Protein AF-A0A1Q7RMY7-F1 (afdb_monomer)

pLDDT: mean 97.31, std 3.04, range [59.75, 98.94]

Secondary structure (DSSP, 8-state):
-EEEEEE-TTT-BEEEEEESSTTSEEEEE---S-SHHHHHHHHHTT-EEEEEEES---HHHHTTHHHHHHHHTPPEEEETTTGGGSTTEEEE-TT-EEEETTEEEEEEE--SSSTT-EEEEETTTEEEEETSEETTEE--S-STT---HHHHHHHHHHHTTS-TT-EEEESBS--EEHHHHHHH-HHHHHHTTSSPPP-EEEEETTEEEEEEEEEE-TTSSEEEEEEETTS-EEEEEGGGEEEPP-

Mean predicted aligned error: 2.74 Å

Structure (mmCIF, N/CA/C/O backbone):
data_AF-A0A1Q7RMY7-F1
#
_entry.id   AF-A0A1Q7RMY7-F1
#
loop_
_atom_site.group_PDB
_atom_site.id
_atom_site.type_symbol
_atom_site.label_atom_id
_atom_site.label_alt_id
_atom_site.label_comp_id
_atom_site.label_asym_id
_atom_site.label_entity_id
_atom_site.label_seq_id
_atom_site.pdbx_PDB_ins_code
_atom_site.Cartn_x
_atom_site.Cartn_y
_atom_site.Cartn_z
_atom_site.occupancy
_atom_site.B_iso_or_equiv
_atom_site.auth_seq_id
_atom_site.auth_comp_id
_atom_site.auth_asym_id
_atom_site.auth_atom_id
_atom_site.pdbx_PDB_model_num
ATOM 1 N N . MET A 1 1 ? -19.962 -7.167 9.153 1.00 92.31 1 MET A N 1
ATOM 2 C CA . MET A 1 1 ? -18.768 -6.396 8.769 1.00 92.31 1 MET A CA 1
ATOM 3 C C . MET A 1 1 ? -19.200 -5.129 8.060 1.00 92.31 1 MET A C 1
ATOM 5 O O . MET A 1 1 ? -20.147 -5.170 7.284 1.00 92.31 1 MET A O 1
ATOM 9 N N . ILE A 1 2 ? -18.552 -4.016 8.382 1.00 97.75 2 ILE A N 1
ATOM 10 C CA . ILE A 1 2 ? -18.753 -2.687 7.800 1.00 97.75 2 ILE A CA 1
ATOM 11 C C . ILE A 1 2 ? -17.408 -2.289 7.202 1.00 97.75 2 ILE A C 1
ATOM 13 O O . ILE A 1 2 ? -16.403 -2.371 7.903 1.00 97.75 2 ILE A O 1
ATOM 17 N N . LEU A 1 3 ? -17.386 -1.884 5.936 1.00 98.31 3 LEU A N 1
ATOM 18 C CA . LEU A 1 3 ? -16.190 -1.388 5.264 1.00 98.31 3 LEU A CA 1
ATOM 19 C C . LEU A 1 3 ? -16.502 -0.020 4.672 1.00 98.31 3 LEU A C 1
ATOM 21 O O . LEU A 1 3 ? -17.438 0.122 3.890 1.00 98.31 3 LEU A O 1
ATOM 25 N N . GLU A 1 4 ? -15.710 0.972 5.046 1.00 98.38 4 GLU A N 1
ATOM 26 C CA . GLU A 1 4 ? -15.827 2.344 4.567 1.00 98.38 4 GLU A CA 1
ATOM 27 C C . GLU A 1 4 ? -14.463 2.800 4.062 1.00 98.38 4 GLU A C 1
ATOM 29 O O . GLU A 1 4 ? -13.427 2.403 4.599 1.00 98.38 4 GLU A O 1
ATOM 34 N N . ARG A 1 5 ? -14.462 3.635 3.025 1.00 98.06 5 ARG A N 1
ATOM 35 C CA . ARG A 1 5 ? -13.243 4.139 2.393 1.00 98.06 5 ARG A CA 1
ATOM 36 C C . ARG A 1 5 ? -13.346 5.642 2.205 1.00 98.06 5 ARG A C 1
ATOM 38 O O . ARG A 1 5 ? -14.330 6.129 1.653 1.00 98.06 5 ARG A O 1
ATOM 45 N N . SER A 1 6 ? -12.305 6.348 2.619 1.00 98.06 6 SER A N 1
ATOM 46 C CA . SER A 1 6 ? -12.043 7.734 2.240 1.00 98.06 6 SER A CA 1
ATOM 47 C C . SER A 1 6 ? -10.846 7.750 1.298 1.00 98.06 6 SER A C 1
ATOM 49 O O . SER A 1 6 ? -9.918 6.971 1.505 1.00 98.06 6 SER A O 1
ATOM 51 N N . MET A 1 7 ? -10.866 8.604 0.278 1.00 97.75 7 MET A N 1
ATOM 52 C CA . MET A 1 7 ? -9.751 8.758 -0.656 1.00 97.75 7 MET A CA 1
ATOM 53 C C . MET A 1 7 ? -9.423 10.240 -0.814 1.00 97.75 7 MET A C 1
ATOM 55 O O . MET A 1 7 ? -10.332 11.045 -1.035 1.00 97.75 7 MET A O 1
ATOM 59 N N . ASP A 1 8 ? -8.146 10.596 -0.694 1.00 96.94 8 ASP A N 1
ATOM 60 C CA . ASP A 1 8 ? -7.686 11.948 -0.996 1.00 96.94 8 ASP A CA 1
ATOM 61 C C . ASP A 1 8 ? -7.733 12.190 -2.516 1.00 96.94 8 ASP A C 1
ATOM 63 O O . ASP A 1 8 ? -7.187 11.387 -3.271 1.00 96.94 8 ASP A O 1
ATOM 67 N N . PRO A 1 9 ? -8.371 13.262 -3.015 1.00 92.62 9 PRO A N 1
ATOM 68 C CA . PRO A 1 9 ? -8.468 13.500 -4.454 1.00 92.62 9 PRO A CA 1
ATOM 69 C C . PRO A 1 9 ? -7.148 13.959 -5.097 1.00 92.62 9 PRO A C 1
ATOM 71 O O . PRO A 1 9 ? -7.049 13.935 -6.321 1.00 92.62 9 PRO A O 1
ATOM 74 N N . GLY A 1 10 ? -6.166 14.409 -4.308 1.00 93.44 10 GLY A N 1
ATOM 75 C CA . GLY A 1 10 ? -4.854 14.838 -4.785 1.00 93.44 10 GLY A CA 1
ATOM 76 C C . GLY A 1 10 ? -3.850 13.691 -4.820 1.00 93.44 10 GLY A C 1
ATOM 77 O O . GLY A 1 10 ? -3.280 13.407 -5.869 1.00 93.44 10 GLY A O 1
ATOM 78 N N . TRP A 1 11 ? -3.648 13.017 -3.688 1.00 93.50 11 TRP A N 1
ATOM 79 C CA . TRP A 1 11 ? -2.714 11.886 -3.590 1.00 93.50 11 TRP A CA 1
ATOM 80 C C . TRP A 1 11 ? -3.293 10.568 -4.090 1.00 93.50 11 TRP A C 1
ATOM 82 O O . TRP A 1 11 ? -2.548 9.629 -4.358 1.00 93.50 11 TRP A O 1
ATOM 92 N N . LEU A 1 12 ? -4.620 10.475 -4.208 1.00 97.00 12 LEU A N 1
ATOM 93 C CA . LEU A 1 12 ? -5.339 9.221 -4.440 1.00 97.00 12 LEU A CA 1
ATOM 94 C C . LEU A 1 12 ? -5.123 8.189 -3.329 1.00 97.00 12 LEU A C 1
ATOM 96 O O . LEU A 1 12 ? -5.474 7.027 -3.530 1.00 97.00 12 LEU A O 1
ATOM 100 N N . SER A 1 13 ? -4.567 8.592 -2.181 1.00 97.31 13 SER A N 1
ATOM 101 C CA . SER A 1 13 ? -4.344 7.705 -1.047 1.00 97.31 13 SER A CA 1
ATOM 102 C C . SER A 1 13 ? -5.657 7.405 -0.340 1.00 97.31 13 SER A C 1
ATOM 104 O O . SER A 1 13 ? -6.566 8.234 -0.271 1.00 97.31 13 SER A O 1
ATOM 106 N N . ASN A 1 14 ? -5.775 6.188 0.163 1.00 98.56 14 ASN A N 1
ATOM 107 C CA . ASN A 1 14 ? -6.946 5.656 0.820 1.00 98.56 14 ASN A CA 1
ATOM 108 C C . ASN A 1 14 ? -6.717 5.593 2.328 1.00 98.56 14 ASN A C 1
ATOM 110 O O . ASN A 1 14 ? -5.645 5.242 2.810 1.00 98.56 14 ASN A O 1
ATOM 114 N N . ALA A 1 15 ? -7.787 5.842 3.068 1.00 98.50 15 ALA A N 1
ATOM 115 C CA . ALA A 1 15 ? -7.922 5.419 4.449 1.00 98.50 15 ALA A CA 1
ATOM 116 C C . ALA A 1 15 ? -9.168 4.540 4.554 1.00 98.50 15 ALA A C 1
ATOM 118 O O . ALA A 1 15 ? -10.233 4.886 4.025 1.00 98.50 15 ALA A O 1
ATOM 119 N N . TYR A 1 16 ? -9.047 3.409 5.239 1.00 98.81 16 TYR A N 1
ATOM 120 C CA . TYR A 1 16 ? -10.138 2.449 5.378 1.00 98.81 16 TYR A CA 1
ATOM 121 C C . TYR A 1 16 ? -10.598 2.363 6.817 1.00 98.81 16 TYR A C 1
ATOM 123 O O . TYR A 1 16 ? -9.789 2.371 7.735 1.00 98.81 16 TYR A O 1
ATOM 131 N N . LEU A 1 17 ? -11.900 2.210 7.017 1.00 98.75 17 LEU A N 1
ATOM 132 C CA . LEU A 1 17 ? -12.477 1.823 8.294 1.00 98.75 17 LEU A CA 1
ATOM 133 C C . LEU A 1 17 ? -13.109 0.449 8.146 1.00 98.75 17 LEU A C 1
ATOM 135 O O . LEU A 1 17 ? -13.938 0.228 7.263 1.00 98.75 17 LEU A O 1
ATOM 139 N N . VAL A 1 18 ? -12.753 -0.449 9.058 1.00 98.75 18 VAL A N 1
ATOM 140 C CA . VAL A 1 18 ? -13.323 -1.790 9.150 1.00 98.75 18 VAL A CA 1
ATOM 141 C C . VAL A 1 18 ? -14.010 -1.935 10.495 1.00 98.75 18 VAL A C 1
ATOM 143 O O . VAL A 1 18 ? -13.358 -1.900 11.533 1.00 98.75 18 VAL A O 1
ATOM 146 N N . GLY A 1 19 ? -15.332 -2.079 10.482 1.00 98.25 19 GLY A N 1
ATOM 147 C CA . GLY A 1 19 ? -16.161 -2.298 11.662 1.00 98.25 19 GLY A CA 1
ATOM 148 C C . GLY A 1 19 ? -16.678 -3.732 11.740 1.00 98.25 19 GLY A C 1
ATOM 149 O O . GLY A 1 19 ? -17.112 -4.310 10.744 1.00 98.25 19 GLY A O 1
ATOM 150 N N . GLU A 1 20 ? -16.697 -4.302 12.939 1.00 96.25 20 GLU A N 1
ATOM 151 C CA . GLU A 1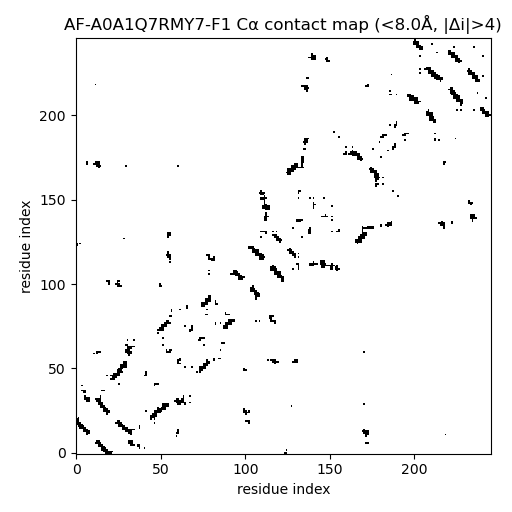 20 ? -17.200 -5.659 13.187 1.00 96.25 20 GLU A CA 1
ATOM 152 C C . GLU A 1 20 ? -18.706 -5.766 12.858 1.00 96.25 20 GLU A C 1
ATOM 154 O O . GLU A 1 20 ? -19.157 -6.556 12.020 1.00 96.25 20 GLU A O 1
ATOM 159 N N . ARG A 1 21 ? -19.495 -4.899 13.499 1.00 96.31 21 ARG A N 1
ATOM 160 C CA . ARG A 1 21 ? -20.953 -4.757 13.378 1.00 96.31 21 ARG A CA 1
ATOM 161 C C . ARG A 1 21 ? -21.376 -3.384 13.898 1.00 96.31 21 ARG A C 1
ATOM 163 O O . ARG A 1 21 ? -20.595 -2.722 14.575 1.00 96.31 21 ARG A O 1
ATOM 170 N N . VAL A 1 22 ? -22.625 -2.984 13.662 1.00 97.81 22 VAL A N 1
ATOM 171 C CA 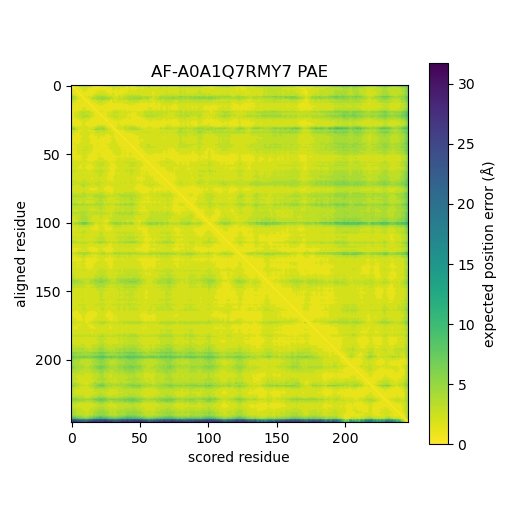. VAL A 1 22 ? -23.198 -1.774 14.282 1.00 97.81 22 VAL A CA 1
ATOM 172 C C . VAL A 1 22 ? -23.072 -1.860 15.810 1.00 97.81 22 VAL A C 1
ATOM 174 O O . VAL A 1 22 ? -23.422 -2.881 16.399 1.00 97.81 22 VAL A O 1
ATOM 177 N N . GLY A 1 23 ? -22.552 -0.809 16.450 1.00 97.69 23 GLY A N 1
ATOM 178 C CA . GLY A 1 23 ? -22.272 -0.790 17.893 1.00 97.69 23 GLY A CA 1
ATOM 179 C C . GLY A 1 23 ? -20.970 -1.488 18.320 1.00 97.69 23 GLY A C 1
ATOM 180 O O . GLY A 1 23 ? -20.669 -1.531 19.511 1.00 97.69 23 GLY A O 1
ATOM 181 N N . GLY A 1 24 ? -20.234 -2.092 17.380 1.00 97.62 24 GLY A N 1
ATOM 182 C CA . GLY A 1 24 ? -19.046 -2.908 17.641 1.00 97.62 24 GLY A CA 1
ATOM 183 C C . GLY A 1 24 ? -17.721 -2.141 17.623 1.00 97.62 24 GLY A C 1
ATOM 184 O O . GLY A 1 24 ? -17.676 -0.909 17.566 1.00 97.62 24 GLY A O 1
ATOM 185 N N . ALA A 1 25 ? -16.622 -2.896 17.669 1.00 98.00 25 ALA A N 1
ATOM 186 C CA . ALA A 1 25 ? -15.284 -2.347 17.483 1.00 98.00 25 ALA A CA 1
ATOM 187 C C . ALA A 1 25 ? -15.002 -2.050 16.002 1.00 98.00 25 ALA A C 1
ATOM 189 O O . ALA A 1 25 ? -15.584 -2.671 15.106 1.00 98.00 25 ALA A O 1
ATOM 190 N N . ALA A 1 26 ? -14.089 -1.114 15.762 1.00 98.56 26 ALA A N 1
ATOM 191 C CA . ALA A 1 26 ? -13.548 -0.821 14.446 1.00 98.56 26 ALA A CA 1
ATOM 192 C C . ALA A 1 26 ? -12.032 -0.629 14.491 1.00 98.56 26 ALA A C 1
ATOM 194 O O . ALA A 1 26 ? -11.489 -0.208 15.514 1.00 98.56 26 ALA A O 1
ATOM 195 N N . VAL A 1 27 ? -11.370 -0.875 13.369 1.00 98.75 27 VAL A N 1
ATOM 196 C CA . VAL A 1 27 ? -10.003 -0.414 13.106 1.00 98.75 27 VAL A CA 1
ATOM 197 C C . VAL A 1 27 ? -10.017 0.544 11.924 1.00 98.75 27 VAL A C 1
ATOM 199 O O . VAL A 1 27 ? -10.871 0.431 11.041 1.00 98.75 27 VAL A O 1
ATOM 202 N N . VAL A 1 28 ? -9.087 1.491 11.918 1.00 98.81 28 VAL A N 1
ATOM 203 C CA . VAL A 1 28 ? -8.782 2.311 10.744 1.00 98.81 28 VAL A CA 1
ATOM 204 C C . VAL A 1 28 ? -7.422 1.892 10.208 1.00 98.81 28 VAL A C 1
ATOM 206 O O . VAL A 1 28 ? -6.522 1.645 11.002 1.00 98.81 28 VAL A O 1
ATOM 209 N N . ILE A 1 29 ? -7.288 1.780 8.891 1.00 98.88 29 ILE A N 1
ATOM 210 C CA . ILE A 1 29 ? -6.039 1.452 8.205 1.00 98.88 29 ILE A CA 1
ATOM 211 C C . ILE A 1 29 ? -5.638 2.672 7.396 1.00 98.88 29 ILE A C 1
ATOM 213 O O . ILE A 1 29 ? -6.391 3.089 6.511 1.00 98.88 29 ILE A O 1
ATOM 217 N N . ASP A 1 30 ? -4.476 3.218 7.739 1.00 98.69 30 ASP A N 1
ATOM 218 C CA . ASP A 1 30 ? -3.964 4.506 7.288 1.00 98.69 30 ASP A CA 1
ATOM 219 C C . ASP A 1 30 ? -4.921 5.684 7.564 1.00 98.69 30 ASP A C 1
ATOM 221 O O . ASP A 1 30 ? -6.077 5.541 7.960 1.00 98.69 30 ASP A O 1
ATOM 225 N N . SER A 1 31 ? -4.426 6.906 7.423 1.00 96.88 31 SER A N 1
ATOM 226 C CA . SER A 1 31 ? -5.225 8.131 7.535 1.00 96.88 31 SER A CA 1
ATOM 227 C C . SER A 1 31 ? -4.672 9.242 6.641 1.00 96.88 31 SER A C 1
ATOM 229 O O . SER A 1 31 ? -4.624 10.409 7.035 1.00 96.88 31 SER A O 1
ATOM 231 N N . GLY A 1 32 ? -4.177 8.856 5.471 1.00 92.44 32 GLY A N 1
ATOM 232 C CA . GLY A 1 32 ? -3.730 9.770 4.430 1.00 92.44 32 GLY A CA 1
ATOM 233 C C . GLY A 1 32 ? -4.850 10.590 3.810 1.00 92.44 32 GLY A C 1
ATOM 234 O O . GLY A 1 32 ? -4.692 11.772 3.524 1.00 92.44 32 GLY A O 1
ATOM 235 N N . ALA A 1 33 ? -6.008 9.948 3.663 1.00 95.25 33 ALA A N 1
ATOM 236 C CA . ALA A 1 33 ? -7.226 10.554 3.159 1.00 95.25 33 ALA A CA 1
ATOM 237 C C . ALA A 1 33 ? -7.928 11.436 4.207 1.00 95.25 33 ALA A C 1
ATOM 239 O O . ALA A 1 33 ? -7.718 11.257 5.414 1.00 95.25 33 ALA A O 1
ATOM 240 N N . PRO A 1 34 ? -8.848 12.329 3.786 1.00 95.25 34 PRO A N 1
ATOM 241 C CA . PRO A 1 34 ? -9.685 13.087 4.707 1.00 95.25 34 PRO A CA 1
ATOM 242 C C . PRO A 1 34 ? -10.358 12.175 5.740 1.00 95.25 34 PRO A C 1
ATOM 244 O O . PRO A 1 34 ? -11.041 11.213 5.382 1.00 95.25 34 PRO A O 1
ATOM 247 N N . ILE A 1 35 ? -10.200 12.482 7.029 1.00 95.50 35 ILE A N 1
ATOM 248 C CA . ILE A 1 35 ? -10.718 11.627 8.109 1.00 95.50 35 ILE A CA 1
ATOM 249 C C . ILE A 1 35 ? -12.208 11.854 8.397 1.00 95.50 35 ILE A C 1
ATOM 251 O O . ILE A 1 35 ? -12.861 10.991 8.983 1.00 95.50 35 ILE A O 1
ATOM 255 N N . ALA A 1 36 ? -12.775 12.991 7.978 1.00 95.69 36 ALA A N 1
ATOM 256 C CA . ALA A 1 36 ? -14.159 13.358 8.284 1.00 95.69 36 ALA A CA 1
ATOM 257 C C . ALA A 1 36 ? -15.200 12.314 7.815 1.00 95.69 36 ALA A C 1
ATOM 259 O O . ALA A 1 36 ? -16.074 11.971 8.616 1.00 95.69 36 ALA A O 1
ATOM 260 N N . PRO A 1 37 ? -15.107 11.726 6.600 1.00 96.62 37 PRO A N 1
ATOM 261 C CA . PRO A 1 37 ? -15.975 10.617 6.198 1.00 96.62 37 PRO A CA 1
ATOM 262 C C . PRO A 1 37 ? -15.878 9.395 7.121 1.00 96.62 37 PRO A C 1
ATOM 264 O O . PRO A 1 37 ? -16.901 8.793 7.453 1.00 96.62 37 PRO A O 1
ATOM 267 N N . LEU A 1 38 ? -14.674 9.055 7.593 1.00 97.12 38 LEU A N 1
ATOM 268 C CA . LEU A 1 38 ? -14.463 7.928 8.507 1.00 97.12 38 LEU A CA 1
ATOM 269 C C . LEU A 1 38 ? -15.048 8.214 9.896 1.00 97.12 38 LEU A C 1
ATOM 271 O O . LEU A 1 38 ? -15.709 7.355 10.475 1.00 97.12 38 LEU A O 1
ATOM 275 N N . VAL A 1 39 ? -14.894 9.437 10.411 1.00 96.94 39 VAL A N 1
ATOM 276 C CA . VAL A 1 39 ? -15.513 9.873 11.678 1.00 96.94 39 VAL A CA 1
ATOM 277 C C . VAL A 1 39 ? -17.044 9.874 11.584 1.00 96.94 39 VAL A C 1
ATOM 279 O O . VAL A 1 39 ? -17.735 9.420 12.505 1.00 96.94 39 VAL A O 1
ATOM 282 N N . ALA A 1 40 ? -17.595 10.317 10.452 1.00 97.56 40 ALA A N 1
ATOM 283 C CA . ALA A 1 40 ? -19.028 10.246 10.190 1.00 97.56 40 ALA A CA 1
ATOM 284 C C . ALA A 1 40 ? -19.522 8.790 10.156 1.00 97.56 40 ALA A C 1
ATOM 286 O O . ALA A 1 40 ? -20.575 8.491 10.721 1.00 97.56 40 ALA A O 1
ATOM 287 N N . ALA A 1 41 ? -18.753 7.873 9.562 1.00 98.00 41 ALA A N 1
ATOM 288 C CA . ALA A 1 41 ? -19.063 6.447 9.570 1.00 98.00 41 ALA A CA 1
ATOM 289 C C . ALA A 1 41 ? -18.996 5.832 10.979 1.00 98.00 41 ALA A C 1
ATOM 291 O O . ALA A 1 41 ? -19.920 5.111 11.365 1.00 98.00 41 ALA A O 1
ATOM 292 N N . LEU A 1 42 ? -17.972 6.163 11.777 1.00 97.94 42 LEU A N 1
ATOM 293 C CA . LEU A 1 42 ? -17.878 5.747 13.184 1.00 97.94 42 LEU A CA 1
ATOM 294 C C . LEU A 1 42 ? -19.146 6.142 13.951 1.00 97.94 42 LEU A C 1
ATOM 296 O O . LEU A 1 42 ? -19.743 5.315 14.638 1.00 97.94 42 LEU A O 1
ATOM 300 N N . THR A 1 43 ? -19.608 7.380 13.764 1.00 97.75 43 THR A N 1
ATOM 301 C CA . THR A 1 43 ? -20.822 7.898 14.409 1.00 97.75 43 THR A CA 1
ATOM 302 C C . THR A 1 43 ? -22.081 7.192 13.900 1.00 97.75 43 THR A C 1
ATOM 304 O O . THR A 1 43 ? -22.863 6.668 14.696 1.00 97.75 43 THR A O 1
ATOM 307 N N . ARG A 1 44 ? -22.262 7.123 12.573 1.00 98.31 44 ARG A N 1
ATOM 308 C CA . ARG A 1 44 ? -23.425 6.506 11.909 1.00 98.31 44 ARG A CA 1
ATOM 309 C C . ARG A 1 44 ? -23.635 5.059 12.345 1.00 98.31 44 ARG A C 1
ATOM 311 O O . ARG A 1 44 ? -24.763 4.648 12.606 1.00 98.31 44 ARG A O 1
ATOM 318 N N . HIS A 1 45 ? -22.551 4.299 12.448 1.00 98.25 45 HIS A N 1
ATOM 319 C CA . HIS A 1 45 ? -22.587 2.886 12.812 1.00 98.25 45 HIS A CA 1
ATOM 320 C C . HIS A 1 45 ? -22.374 2.632 14.309 1.00 98.25 45 HIS A C 1
ATOM 322 O O 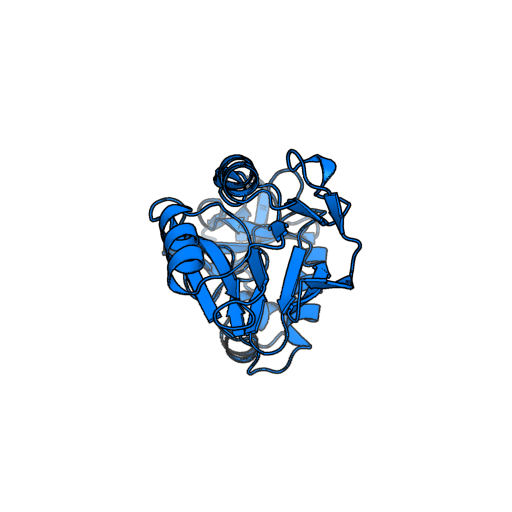. HIS A 1 45 ? -22.346 1.472 14.724 1.00 98.25 45 HIS A O 1
ATOM 328 N N . LYS A 1 46 ? -22.267 3.687 15.131 1.00 98.06 46 LYS A N 1
ATOM 329 C CA . LYS A 1 46 ? -22.024 3.612 16.583 1.00 98.06 46 LYS A CA 1
ATOM 330 C C . LYS A 1 46 ? -20.777 2.787 16.931 1.00 98.06 46 LYS A C 1
ATOM 332 O O . LYS A 1 46 ? -20.779 2.022 17.891 1.00 98.06 46 LYS A O 1
ATOM 337 N N . LEU A 1 47 ? -19.738 2.888 16.110 1.00 98.31 47 LEU A N 1
ATOM 338 C CA . LEU A 1 47 ? -18.518 2.103 16.242 1.00 98.31 47 LEU A CA 1
ATOM 339 C C . LEU A 1 47 ? -17.558 2.739 17.245 1.00 98.31 47 LEU A C 1
ATOM 341 O O . LEU A 1 47 ? -17.409 3.960 17.304 1.00 98.31 47 LEU A O 1
ATOM 345 N N . ARG A 1 48 ? -16.841 1.892 17.982 1.00 97.94 48 ARG A N 1
ATOM 346 C CA . ARG A 1 48 ? -15.712 2.302 18.819 1.00 97.94 48 ARG A CA 1
ATOM 347 C C . ARG A 1 48 ? -14.406 2.014 18.090 1.00 97.94 48 ARG A C 1
ATOM 349 O O . ARG A 1 48 ? -14.075 0.848 17.874 1.00 97.94 48 ARG A O 1
ATOM 356 N N . LEU A 1 49 ? -13.650 3.060 17.760 1.00 98.44 49 LEU A N 1
ATOM 357 C CA . LEU A 1 49 ? -12.328 2.902 17.155 1.00 98.44 49 LEU A CA 1
ATOM 358 C C . LEU A 1 49 ? -11.361 2.289 18.178 1.00 98.44 49 LEU A C 1
ATOM 360 O O . LEU A 1 49 ? -11.094 2.878 19.222 1.00 98.44 49 LEU A O 1
ATOM 364 N N . ALA A 1 50 ? -10.888 1.079 17.897 1.00 98.38 50 ALA A N 1
ATOM 365 C CA . ALA A 1 50 ? -10.031 0.295 18.777 1.00 98.38 50 ALA A CA 1
ATOM 366 C C . ALA A 1 50 ? -8.541 0.450 18.444 1.00 98.38 50 ALA A C 1
ATOM 368 O O . ALA A 1 50 ? -7.716 0.331 19.346 1.00 98.38 50 ALA A O 1
ATOM 369 N N . ALA A 1 51 ? -8.206 0.713 17.178 1.00 98.50 51 ALA A N 1
ATOM 370 C CA . ALA A 1 51 ? -6.847 1.002 16.734 1.00 98.50 51 ALA A CA 1
ATOM 371 C C . ALA A 1 51 ? -6.824 1.726 15.386 1.00 98.50 51 ALA A C 1
ATOM 373 O O . ALA A 1 51 ? -7.748 1.599 14.577 1.00 98.50 51 ALA A O 1
ATOM 374 N N . ILE A 1 52 ? -5.731 2.446 15.163 1.00 98.75 52 ILE A N 1
ATOM 375 C CA . ILE A 1 52 ? -5.282 2.934 13.864 1.00 98.75 52 ILE A CA 1
ATOM 376 C C . ILE A 1 52 ? -4.071 2.079 13.486 1.00 98.75 52 ILE A C 1
ATOM 378 O O . ILE A 1 52 ? -3.139 1.950 14.275 1.00 98.75 52 ILE A O 1
ATOM 382 N N . LEU A 1 53 ? -4.115 1.453 12.320 1.00 98.81 53 LEU A N 1
ATOM 383 C CA . LEU A 1 53 ? -3.106 0.538 11.808 1.00 98.81 53 LEU A CA 1
ATOM 384 C C . LEU A 1 53 ? -2.399 1.209 10.632 1.00 98.81 53 LEU A C 1
ATOM 386 O O . LEU A 1 53 ? -3.060 1.681 9.709 1.00 98.81 53 LEU A O 1
ATOM 390 N N . THR A 1 54 ? -1.076 1.272 10.677 1.00 98.81 54 THR A N 1
ATOM 391 C CA . THR A 1 54 ? -0.255 1.990 9.701 1.00 98.81 54 THR A CA 1
ATOM 392 C C . THR A 1 54 ? 0.415 1.009 8.753 1.00 98.81 54 THR A C 1
ATOM 394 O O . THR A 1 54 ? 1.215 0.181 9.189 1.00 98.81 54 THR A O 1
ATOM 397 N N . THR A 1 55 ? 0.134 1.113 7.455 1.00 98.75 55 THR A N 1
ATOM 398 C CA . THR A 1 55 ? 0.819 0.291 6.448 1.00 98.75 55 THR A CA 1
ATOM 399 C C . THR A 1 55 ? 2.281 0.697 6.331 1.00 98.75 55 THR A C 1
ATOM 401 O O . THR A 1 55 ? 3.163 -0.156 6.375 1.00 98.75 55 THR A O 1
ATOM 404 N N . HIS A 1 56 ? 2.558 1.998 6.230 1.00 98.50 56 HIS A N 1
ATOM 405 C CA . HIS A 1 56 ? 3.913 2.538 6.189 1.00 98.50 56 HIS A CA 1
ATOM 406 C C . HIS A 1 56 ? 3.950 4.044 6.506 1.00 98.50 56 HIS A C 1
ATOM 408 O O . HIS A 1 56 ? 2.918 4.701 6.620 1.00 98.50 56 HIS A O 1
ATOM 414 N N . ARG A 1 57 ? 5.155 4.599 6.680 1.00 97.19 57 ARG A N 1
ATOM 415 C CA . ARG A 1 57 ? 5.400 5.938 7.248 1.00 97.19 57 ARG A CA 1
ATOM 416 C C . ARG A 1 57 ? 5.174 7.130 6.318 1.00 97.19 57 ARG A C 1
ATOM 418 O O . ARG A 1 57 ? 5.400 8.259 6.753 1.00 97.19 57 ARG A O 1
ATOM 425 N N . HIS A 1 58 ? 4.844 6.923 5.045 1.00 97.81 58 HIS A N 1
ATOM 426 C CA . HIS A 1 58 ? 4.739 8.048 4.119 1.00 97.81 58 HIS A CA 1
ATOM 427 C C . HIS A 1 58 ? 3.607 8.994 4.519 1.00 97.81 58 HIS A C 1
ATOM 429 O O . HIS A 1 58 ? 2.594 8.597 5.100 1.00 97.81 58 HIS A O 1
ATOM 435 N N . ILE A 1 59 ? 3.830 10.289 4.284 1.00 96.94 59 ILE A N 1
ATOM 436 C CA . ILE A 1 59 ? 2.969 11.349 4.816 1.00 96.94 59 ILE A CA 1
ATOM 437 C C . ILE A 1 59 ? 1.535 11.218 4.306 1.00 96.94 59 ILE A C 1
ATOM 439 O O . ILE A 1 59 ? 0.588 11.376 5.071 1.00 96.94 59 ILE A O 1
ATOM 443 N N . ASP A 1 60 ? 1.385 10.814 3.055 1.00 97.19 60 ASP A N 1
ATOM 444 C CA . ASP A 1 60 ? 0.128 10.518 2.391 1.00 97.19 60 ASP A CA 1
ATOM 445 C C . ASP A 1 60 ? -0.563 9.248 2.887 1.00 97.19 60 ASP A C 1
ATOM 447 O O . ASP A 1 60 ? -1.639 8.941 2.391 1.00 97.19 60 ASP A O 1
ATOM 451 N N . HIS A 1 61 ? -0.024 8.585 3.917 1.00 98.19 61 HIS A N 1
ATOM 452 C CA . HIS A 1 61 ? -0.658 7.512 4.690 1.00 98.19 61 HIS A CA 1
ATOM 453 C C . HIS A 1 61 ? -0.851 7.866 6.168 1.00 98.19 61 HIS A C 1
ATOM 455 O O . HIS A 1 61 ? -1.774 7.354 6.800 1.00 98.19 61 HIS A O 1
ATOM 461 N N . VAL A 1 62 ? -0.036 8.761 6.735 1.00 97.94 62 VAL A N 1
ATOM 462 C CA . VAL A 1 62 ? -0.042 9.050 8.185 1.00 97.94 62 VAL A CA 1
ATOM 463 C C . VAL A 1 62 ? -0.508 10.460 8.556 1.00 97.94 62 VAL A C 1
ATOM 465 O O . VAL A 1 62 ? -0.647 10.748 9.745 1.00 97.94 62 VAL A O 1
ATOM 468 N N . GLN A 1 63 ? -0.795 11.330 7.579 1.00 96.56 63 GLN A N 1
ATOM 469 C CA . GLN A 1 63 ? -1.183 12.741 7.768 1.00 96.56 63 GLN A CA 1
ATOM 470 C C . GLN A 1 63 ? -2.204 12.936 8.906 1.00 96.56 63 GLN A C 1
ATOM 472 O O . GLN A 1 63 ? -2.006 13.760 9.798 1.00 96.56 63 GLN A O 1
ATOM 477 N N . GLY A 1 64 ? -3.296 12.167 8.894 1.00 96.81 64 GLY A N 1
ATOM 478 C CA . GLY A 1 64 ? -4.384 12.264 9.871 1.00 96.81 64 GLY A CA 1
ATOM 479 C C . GLY A 1 64 ? -4.192 11.490 11.183 1.00 96.81 64 GLY A C 1
ATOM 480 O O . GLY A 1 64 ? -5.108 11.508 12.008 1.00 96.81 64 GLY A O 1
ATOM 481 N N . HIS A 1 65 ? -3.064 10.799 11.411 1.00 97.50 65 HIS A N 1
ATOM 482 C CA . HIS A 1 65 ? -2.930 9.846 12.524 1.00 97.50 65 HIS A CA 1
ATOM 483 C C . HIS A 1 65 ? -3.094 10.542 13.873 1.00 97.50 65 HIS A C 1
ATOM 485 O O . HIS A 1 65 ? -3.902 10.120 14.698 1.00 97.50 65 HIS A O 1
ATOM 491 N N . ALA A 1 66 ? -2.367 11.642 14.082 1.00 96.19 66 ALA A N 1
ATOM 492 C CA . ALA A 1 66 ? -2.400 12.388 15.336 1.00 96.19 66 ALA A CA 1
ATOM 493 C C . ALA A 1 66 ? -3.786 12.993 15.613 1.00 96.19 66 ALA A C 1
ATOM 495 O O . ALA A 1 66 ? -4.264 12.971 16.750 1.00 96.19 66 ALA A O 1
ATOM 496 N N . GLU A 1 67 ? -4.452 13.513 14.577 1.00 96.00 67 GLU A N 1
ATOM 497 C CA . GLU A 1 67 ? -5.794 14.078 14.701 1.00 96.00 67 GLU A CA 1
ATOM 498 C C . GLU A 1 67 ? -6.815 12.999 15.074 1.00 96.00 67 GLU A C 1
ATOM 500 O O . GLU A 1 67 ? -7.539 13.156 16.062 1.00 96.00 67 GLU A O 1
ATOM 505 N N . LEU A 1 68 ? -6.829 11.888 14.333 1.00 96.44 68 LEU A N 1
ATOM 506 C CA . LEU A 1 68 ? -7.765 10.789 14.543 1.00 96.44 68 LEU A CA 1
ATOM 507 C C . LEU A 1 68 ? -7.534 10.093 15.890 1.00 96.44 68 LEU A C 1
ATOM 509 O O . LEU A 1 68 ? -8.492 9.859 16.631 1.00 96.44 68 LEU A O 1
ATOM 513 N N . ALA A 1 69 ? -6.276 9.819 16.247 1.00 97.56 69 ALA A N 1
ATOM 514 C CA . ALA A 1 69 ? -5.909 9.211 17.524 1.00 97.56 69 ALA A CA 1
ATOM 515 C C . ALA A 1 69 ? -6.376 10.071 18.702 1.00 97.56 69 ALA A C 1
ATOM 517 O O . ALA A 1 69 ? -6.980 9.559 19.646 1.00 97.56 69 ALA A O 1
ATOM 518 N N . ARG A 1 70 ? -6.170 11.393 18.629 1.00 96.00 70 ARG A N 1
ATOM 519 C CA . ARG A 1 70 ? -6.619 12.336 19.660 1.00 96.00 70 ARG A CA 1
ATOM 520 C C . ARG A 1 70 ? -8.142 12.417 19.736 1.00 96.00 70 ARG A C 1
ATOM 522 O O . ARG A 1 70 ? -8.690 12.375 20.837 1.00 96.00 70 ARG A O 1
ATOM 529 N N . ALA A 1 71 ? -8.820 12.544 18.595 1.00 93.94 71 ALA A N 1
ATOM 530 C CA . ALA A 1 71 ? -10.274 12.680 18.536 1.00 93.94 71 ALA A CA 1
ATOM 531 C C . ALA A 1 71 ? -10.991 11.434 19.077 1.00 93.94 71 ALA A C 1
ATOM 533 O O . ALA A 1 71 ? -11.979 11.553 19.801 1.00 93.94 71 ALA A O 1
ATOM 534 N N . MET A 1 72 ? -10.463 10.247 18.774 1.00 96.06 72 MET A N 1
ATOM 535 C CA . MET A 1 72 ? -11.103 8.971 19.100 1.00 96.06 72 MET A CA 1
ATOM 536 C C . MET A 1 72 ? -10.491 8.253 20.306 1.00 96.06 72 MET A C 1
ATOM 538 O O . MET A 1 72 ? -11.009 7.215 20.712 1.00 96.06 72 MET A O 1
ATOM 542 N N . ARG A 1 73 ? -9.406 8.789 20.886 1.00 96.44 73 ARG A N 1
ATOM 543 C CA . ARG A 1 73 ? -8.605 8.149 21.948 1.00 96.44 73 ARG A CA 1
ATOM 544 C C . ARG A 1 73 ? -8.158 6.733 21.562 1.00 96.44 73 ARG A C 1
ATOM 546 O O . ARG A 1 73 ? -8.185 5.822 22.387 1.00 96.44 73 ARG A O 1
ATOM 553 N N . ALA A 1 74 ? -7.782 6.559 20.297 1.00 97.25 74 ALA A N 1
ATOM 554 C CA . ALA A 1 74 ? -7.382 5.274 19.740 1.00 97.25 74 ALA A CA 1
ATOM 555 C C . ALA A 1 74 ? -5.850 5.184 19.628 1.00 97.25 74 ALA A C 1
ATOM 557 O O . ALA A 1 74 ? -5.224 6.155 19.198 1.00 97.25 74 ALA A O 1
ATOM 558 N N . PRO A 1 75 ? -5.241 4.044 19.995 1.00 98.31 75 PRO A N 1
ATOM 559 C CA . PRO A 1 75 ? -3.814 3.816 19.794 1.00 98.31 75 PRO A CA 1
ATOM 560 C C . PRO A 1 75 ? -3.479 3.645 18.307 1.00 98.31 75 PRO A C 1
ATOM 562 O O . PRO A 1 75 ? -4.287 3.120 17.537 1.00 98.31 75 PRO A O 1
ATOM 565 N N . ILE A 1 76 ? -2.266 4.050 17.932 1.00 98.75 76 ILE A N 1
ATOM 566 C CA . ILE A 1 76 ? -1.683 3.826 16.605 1.00 98.75 76 ILE A CA 1
ATOM 567 C C . ILE A 1 76 ? -0.737 2.627 16.695 1.00 98.75 76 ILE A C 1
ATOM 569 O O . ILE A 1 76 ? -0.041 2.472 17.700 1.00 98.75 76 ILE A O 1
ATOM 573 N N . PHE A 1 77 ? -0.691 1.796 15.659 1.00 98.75 77 PHE A N 1
ATOM 574 C CA . PHE A 1 77 ? 0.229 0.672 15.551 1.00 98.75 77 PHE A CA 1
ATOM 575 C C . PHE A 1 77 ? 0.854 0.594 14.163 1.00 98.75 77 PHE A C 1
ATOM 577 O O . PHE A 1 77 ? 0.152 0.718 13.165 1.00 98.75 77 PHE A O 1
ATOM 584 N N . ALA A 1 78 ? 2.147 0.291 14.113 1.00 98.50 78 ALA A N 1
ATOM 585 C CA . ALA A 1 78 ? 2.877 -0.029 12.890 1.00 98.50 78 ALA A CA 1
ATOM 586 C C . ALA A 1 78 ? 3.767 -1.257 13.132 1.00 98.50 78 ALA A C 1
ATOM 588 O O . ALA A 1 78 ? 4.021 -1.624 14.283 1.00 98.50 78 ALA A O 1
ATOM 589 N N . LEU A 1 79 ? 4.255 -1.899 12.068 1.00 97.88 79 LEU A N 1
ATOM 590 C CA . LEU A 1 79 ? 5.235 -2.976 12.225 1.00 97.88 79 LEU A CA 1
ATOM 591 C C . LEU A 1 79 ? 6.539 -2.456 12.844 1.00 97.88 79 LEU A C 1
ATOM 593 O O . LEU A 1 79 ? 6.913 -1.303 12.632 1.00 97.88 79 LEU A O 1
ATOM 597 N N . ALA A 1 80 ? 7.246 -3.315 13.581 1.00 96.19 80 ALA A N 1
ATOM 598 C CA . ALA A 1 80 ? 8.437 -2.952 14.356 1.00 96.19 80 ALA A CA 1
ATOM 599 C C . ALA A 1 80 ? 9.485 -2.091 13.617 1.00 96.19 80 ALA A C 1
ATOM 601 O O . ALA A 1 80 ? 9.946 -1.118 14.216 1.00 96.19 80 ALA A O 1
ATOM 602 N N . PRO A 1 81 ? 9.843 -2.352 12.340 1.00 95.62 81 PRO A N 1
ATOM 603 C CA . PRO A 1 81 ? 10.813 -1.510 11.632 1.00 95.62 81 PRO A CA 1
ATOM 604 C C . PRO A 1 81 ? 10.268 -0.126 11.254 1.00 95.62 81 PRO A C 1
ATOM 606 O O . PRO A 1 81 ? 11.044 0.798 11.023 1.00 95.62 81 PRO A O 1
ATOM 609 N N . GLU A 1 82 ? 8.946 0.024 11.179 1.00 95.56 82 GLU A N 1
ATOM 610 C CA . GLU A 1 82 ? 8.281 1.259 10.769 1.00 95.56 82 GLU A CA 1
ATOM 611 C C . GLU A 1 82 ? 7.855 2.116 11.970 1.00 95.56 82 GLU A C 1
ATOM 613 O O . GLU A 1 82 ? 7.888 3.342 11.891 1.00 95.56 82 GLU A O 1
ATOM 618 N N . ALA A 1 83 ? 7.503 1.491 13.100 1.00 96.81 83 ALA A N 1
ATOM 619 C CA . ALA A 1 83 ? 6.973 2.160 14.290 1.00 96.81 83 ALA A CA 1
ATOM 620 C C . ALA A 1 83 ? 7.825 3.342 14.802 1.00 96.81 83 ALA A C 1
ATOM 622 O O . ALA A 1 83 ? 7.240 4.387 15.089 1.00 96.81 83 ALA A O 1
ATOM 623 N N . PRO A 1 84 ? 9.176 3.284 14.837 1.00 96.88 84 PRO A N 1
ATOM 624 C CA . PRO A 1 84 ? 10.000 4.433 15.233 1.00 96.88 84 PRO A CA 1
ATOM 625 C C . PRO A 1 84 ? 9.846 5.668 14.333 1.00 96.88 84 PRO A C 1
ATOM 627 O O . PRO A 1 84 ? 10.217 6.772 14.727 1.00 96.88 84 PRO A O 1
ATOM 630 N N . HIS A 1 85 ? 9.318 5.490 13.122 1.00 95.94 85 HIS A N 1
ATOM 631 C CA . HIS A 1 85 ? 9.105 6.548 12.140 1.00 95.94 85 HIS A CA 1
ATOM 632 C C . HIS A 1 85 ? 7.663 7.066 12.115 1.00 95.94 85 HIS A C 1
ATOM 634 O O . HIS A 1 85 ? 7.375 8.019 11.392 1.00 95.94 85 HIS A O 1
ATOM 640 N N . VAL A 1 86 ? 6.764 6.470 12.903 1.00 96.94 86 VAL A N 1
ATOM 641 C CA . VAL A 1 86 ? 5.353 6.853 12.991 1.00 96.94 86 VAL A CA 1
ATOM 642 C C . VAL A 1 86 ? 5.087 7.414 14.384 1.00 96.94 86 VAL A C 1
ATOM 644 O O . VAL A 1 86 ? 5.155 6.716 15.395 1.00 96.94 86 VAL A O 1
ATOM 647 N N . VAL A 1 87 ? 4.790 8.711 14.455 1.00 95.38 87 VAL A N 1
ATOM 648 C CA . VAL A 1 87 ? 4.658 9.428 15.731 1.00 95.38 87 VAL A CA 1
ATOM 649 C C . VAL A 1 87 ? 3.554 8.814 16.597 1.00 95.38 87 VAL A C 1
ATOM 651 O O . VAL A 1 87 ? 2.384 8.802 16.220 1.00 95.38 87 VAL A O 1
ATOM 654 N N . GLY A 1 88 ? 3.932 8.349 17.791 1.00 95.19 88 GLY A N 1
ATOM 655 C CA . GLY A 1 88 ? 3.005 7.777 18.769 1.00 95.19 88 GLY A CA 1
ATOM 656 C C . GLY A 1 88 ? 2.550 6.347 18.464 1.00 95.19 88 GLY A C 1
ATOM 657 O O . GLY A 1 88 ? 1.649 5.858 19.147 1.00 95.19 88 GLY A O 1
ATOM 658 N N . ALA A 1 89 ? 3.146 5.680 17.471 1.00 97.81 89 ALA A N 1
ATOM 659 C CA . ALA A 1 89 ? 2.840 4.290 17.170 1.00 97.81 89 ALA A CA 1
ATOM 660 C C . ALA A 1 89 ? 3.436 3.337 18.213 1.00 97.81 89 ALA A C 1
ATOM 662 O O . ALA A 1 89 ? 4.612 3.419 18.569 1.00 97.81 89 ALA A O 1
ATOM 663 N N . GLY A 1 90 ? 2.614 2.397 18.674 1.00 98.00 90 GLY A N 1
ATOM 664 C CA . GLY A 1 90 ? 3.089 1.156 19.267 1.00 98.00 90 GLY A CA 1
ATOM 665 C C . GLY A 1 90 ? 3.547 0.169 18.192 1.00 98.00 90 GLY A C 1
ATOM 666 O O . GLY A 1 90 ? 3.266 0.332 17.003 1.00 98.00 90 GLY A O 1
ATOM 667 N N . THR A 1 91 ? 4.217 -0.888 18.633 1.00 98.12 91 THR A N 1
ATOM 668 C CA . THR A 1 91 ? 4.767 -1.919 17.749 1.00 98.12 91 THR A CA 1
ATOM 669 C C . THR A 1 91 ? 3.805 -3.094 17.574 1.00 98.12 91 THR A C 1
ATOM 671 O O . THR A 1 91 ? 3.170 -3.543 18.534 1.00 98.12 91 THR A O 1
ATOM 674 N N . LEU A 1 92 ? 3.724 -3.589 16.340 1.00 97.94 92 LEU A N 1
ATOM 675 C CA . LEU A 1 92 ? 3.270 -4.931 15.983 1.00 97.94 92 LEU A CA 1
ATOM 676 C C . LEU A 1 92 ? 4.451 -5.734 15.435 1.00 97.94 92 LEU A C 1
ATOM 678 O O . LEU A 1 92 ? 5.291 -5.197 14.706 1.00 97.94 92 LEU A O 1
ATOM 682 N N . GLU A 1 93 ? 4.493 -7.019 15.757 1.00 97.75 93 GLU A N 1
ATOM 683 C CA . GLU A 1 93 ? 5.483 -7.933 15.193 1.00 97.75 93 G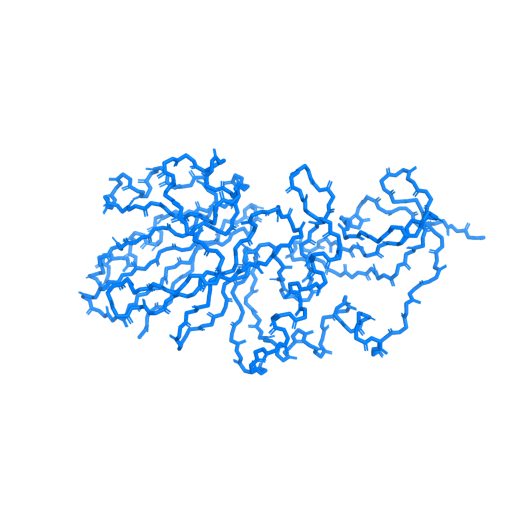LU A CA 1
ATOM 684 C C . GLU A 1 93 ? 5.040 -8.474 13.826 1.00 97.75 93 GLU A C 1
ATOM 686 O O . GLU A 1 93 ? 3.867 -8.429 13.443 1.00 97.75 93 GLU A O 1
ATOM 691 N N . PHE A 1 94 ? 5.998 -8.993 13.061 1.00 95.94 94 PHE A N 1
ATOM 692 C CA . PHE A 1 94 ? 5.703 -9.645 11.788 1.00 95.94 94 PHE A CA 1
ATOM 693 C C . PHE A 1 94 ? 4.825 -10.880 11.991 1.00 95.94 94 PHE A C 1
ATOM 695 O O . PHE A 1 94 ? 5.105 -11.714 12.848 1.00 95.94 94 PHE A O 1
ATOM 702 N N . GLU A 1 95 ? 3.798 -11.008 11.150 1.00 97.31 95 GLU A N 1
ATOM 703 C CA . GLU A 1 95 ? 2.782 -12.065 11.212 1.00 97.31 95 GLU A CA 1
ATOM 704 C C . GLU A 1 95 ? 1.973 -12.064 12.519 1.00 97.31 95 GLU A C 1
ATOM 706 O O . GLU A 1 95 ? 1.252 -13.023 12.792 1.00 97.31 95 GLU A O 1
ATOM 711 N N . GLU A 1 96 ? 2.048 -10.996 13.323 1.00 97.88 96 GLU A N 1
ATOM 712 C CA . GLU A 1 96 ? 1.263 -10.905 14.547 1.00 97.88 96 GLU A CA 1
ATOM 713 C C . GLU A 1 96 ? -0.233 -10.910 14.218 1.00 97.88 96 GLU A C 1
ATOM 715 O O . GLU A 1 96 ? -0.732 -10.096 13.436 1.00 97.88 96 GLU A O 1
ATOM 720 N N . GLU A 1 97 ? -0.953 -11.826 14.857 1.00 97.62 97 GLU A N 1
ATOM 721 C CA . GLU A 1 97 ? -2.407 -11.885 14.843 1.00 97.62 97 GLU A CA 1
ATOM 722 C C . GLU A 1 97 ? -2.943 -11.278 16.137 1.00 97.62 97 GLU A C 1
ATOM 724 O O . GLU A 1 97 ? -2.571 -11.684 17.242 1.00 97.62 97 GLU A O 1
ATOM 729 N N . ARG A 1 98 ? -3.833 -10.292 16.013 1.00 97.12 98 ARG A N 1
ATOM 730 C CA . ARG A 1 98 ? -4.436 -9.629 17.168 1.00 97.12 98 ARG A CA 1
ATOM 731 C C . ARG A 1 98 ? -5.924 -9.391 16.947 1.00 97.12 98 ARG A C 1
ATOM 733 O O . ARG A 1 98 ? -6.394 -9.120 15.841 1.00 97.12 98 ARG A O 1
ATOM 740 N N . LEU A 1 99 ? -6.674 -9.502 18.042 1.00 96.88 99 LEU A N 1
ATOM 741 C CA . LEU A 1 99 ? -8.098 -9.199 18.089 1.00 96.88 99 LEU A CA 1
ATOM 742 C C . LEU A 1 99 ? -8.325 -7.760 18.552 1.00 96.88 99 LEU A C 1
ATOM 744 O O . LEU A 1 99 ? -7.922 -7.373 19.649 1.00 96.88 99 LEU A O 1
ATOM 748 N N . TRP A 1 100 ? -9.055 -6.993 17.748 1.00 95.88 100 TRP A N 1
ATOM 749 C CA . TRP A 1 100 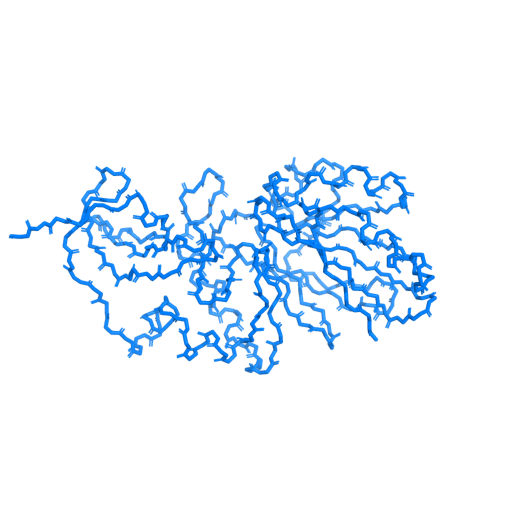? -9.574 -5.680 18.125 1.00 95.88 100 TRP A CA 1
ATOM 750 C C . TRP A 1 100 ? -11.100 -5.748 18.219 1.00 95.88 100 TRP A C 1
ATOM 752 O O . TRP A 1 100 ? -11.823 -5.505 17.254 1.00 95.88 100 TRP A O 1
ATOM 762 N N . GLY A 1 101 ? -11.603 -6.132 19.397 1.00 91.50 101 GLY A N 1
ATOM 763 C CA . GLY A 1 101 ? -12.988 -6.597 19.528 1.00 91.50 101 GLY A CA 1
ATOM 764 C C . GLY A 1 101 ? -13.139 -7.959 18.851 1.00 91.50 101 GLY A C 1
ATOM 765 O O . GLY A 1 101 ? -12.332 -8.844 19.115 1.00 91.50 101 GLY A O 1
ATOM 766 N N . GLY A 1 102 ? -14.129 -8.132 17.972 1.00 91.44 102 GLY A N 1
ATOM 767 C CA . GLY A 1 102 ? -14.245 -9.344 17.144 1.00 91.44 102 GLY A CA 1
ATOM 768 C C . GLY A 1 102 ? -13.528 -9.275 15.792 1.00 91.44 102 GLY A C 1
ATOM 769 O O . GLY A 1 102 ? -13.696 -10.174 14.973 1.00 91.44 102 GLY A O 1
ATOM 770 N N . LEU A 1 103 ? -12.752 -8.219 15.525 1.00 96.56 103 LEU A N 1
ATOM 771 C CA . LEU A 1 103 ? -11.952 -8.113 14.305 1.00 96.56 103 LEU A CA 1
ATOM 772 C C . LEU A 1 103 ? -10.643 -8.880 14.476 1.00 96.56 103 LEU A C 1
ATOM 774 O O . LEU A 1 103 ? -9.777 -8.453 15.239 1.00 96.56 103 LEU A O 1
ATOM 778 N N . HIS A 1 104 ? -10.507 -9.990 13.754 1.00 97.44 104 HIS A N 1
ATOM 779 C CA . HIS A 1 104 ? -9.256 -10.729 13.641 1.00 97.44 104 HIS A CA 1
ATOM 780 C C . HIS A 1 104 ? -8.390 -10.124 12.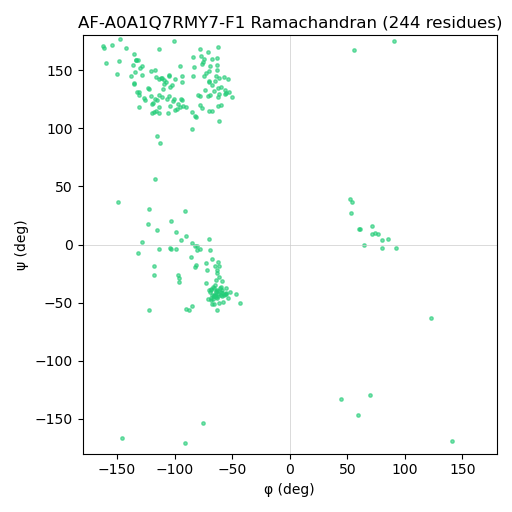541 1.00 97.44 104 HIS A C 1
ATOM 782 O O . HIS A 1 104 ? -8.773 -10.152 11.367 1.00 97.44 104 HIS A O 1
ATOM 788 N N . VAL A 1 105 ? -7.251 -9.560 12.932 1.00 98.50 105 VAL A N 1
ATOM 789 C CA . VAL A 1 105 ? -6.356 -8.831 12.039 1.00 98.50 105 VAL A CA 1
ATOM 790 C C . VAL A 1 105 ? -4.956 -9.419 12.156 1.00 98.50 105 VAL A C 1
ATOM 792 O O . VAL A 1 105 ? -4.403 -9.491 13.254 1.00 98.50 105 VAL A O 1
ATOM 795 N N . ARG A 1 106 ? -4.380 -9.804 11.016 1.00 98.69 106 ARG A N 1
ATOM 796 C CA . ARG A 1 106 ? -2.986 -10.243 10.905 1.00 98.69 106 ARG A CA 1
ATOM 797 C C . ARG A 1 106 ? -2.130 -9.162 10.260 1.00 98.69 106 ARG A C 1
ATOM 799 O O . ARG A 1 106 ? -2.463 -8.708 9.164 1.00 98.69 106 ARG A O 1
ATOM 806 N N . ALA A 1 107 ? -1.028 -8.792 10.906 1.00 98.38 107 ALA A N 1
ATOM 807 C CA . ALA A 1 107 ? -0.028 -7.869 10.379 1.00 98.38 107 ALA A CA 1
ATOM 808 C C . ALA A 1 107 ? 0.976 -8.626 9.495 1.00 98.38 107 ALA A C 1
ATOM 810 O O . ALA A 1 107 ? 1.886 -9.299 9.969 1.00 98.38 107 ALA A O 1
ATOM 811 N N . VAL A 1 108 ? 0.784 -8.551 8.185 1.00 98.12 108 VAL A N 1
ATOM 812 C CA . VAL A 1 108 ? 1.552 -9.289 7.185 1.00 98.12 108 VAL A CA 1
ATOM 813 C C . VAL A 1 108 ? 2.714 -8.421 6.691 1.00 98.12 108 VAL A C 1
ATOM 815 O O . VAL A 1 108 ? 2.456 -7.335 6.184 1.00 98.12 108 VAL A O 1
ATOM 818 N N . PRO A 1 109 ? 3.982 -8.858 6.758 1.00 98.12 109 PRO A N 1
ATOM 819 C CA . PRO A 1 109 ? 5.078 -8.083 6.188 1.00 98.12 109 PRO A CA 1
ATOM 820 C C . PRO A 1 109 ? 4.997 -8.110 4.653 1.00 98.12 109 PRO A C 1
ATOM 822 O O . PRO A 1 109 ? 5.148 -9.167 4.026 1.00 98.12 109 PRO A O 1
ATOM 825 N N . LEU A 1 110 ? 4.753 -6.943 4.056 1.00 98.56 110 LEU A N 1
ATOM 826 C CA . LEU A 1 110 ? 4.648 -6.719 2.610 1.00 98.56 110 LEU A CA 1
ATOM 827 C C . LEU A 1 110 ? 5.754 -5.761 2.147 1.00 98.56 110 LEU A C 1
ATOM 829 O O . LEU A 1 110 ? 5.505 -4.703 1.577 1.00 98.56 110 LEU A O 1
ATOM 833 N N . LEU A 1 111 ? 6.992 -6.155 2.443 1.00 98.50 111 LEU A N 1
ATOM 834 C CA . LEU A 1 111 ? 8.198 -5.351 2.259 1.00 98.50 111 LEU A CA 1
ATOM 835 C C . LEU A 1 111 ? 8.461 -4.981 0.788 1.00 98.50 111 LEU A C 1
ATOM 837 O O . LEU A 1 111 ? 7.839 -5.499 -0.138 1.00 98.50 111 LEU A O 1
ATOM 841 N N . GLY A 1 112 ? 9.420 -4.084 0.582 1.00 98.25 112 GLY A N 1
ATOM 842 C CA . GLY A 1 112 ? 9.848 -3.609 -0.728 1.00 98.25 112 GLY A CA 1
ATOM 843 C C . GLY A 1 112 ? 9.705 -2.102 -0.824 1.00 98.25 112 GLY A C 1
ATOM 844 O O . GLY A 1 112 ? 10.713 -1.406 -0.917 1.00 98.25 112 GLY A O 1
ATOM 845 N N . HIS A 1 113 ? 8.475 -1.586 -0.728 1.00 98.44 113 HIS A N 1
ATOM 846 C CA . HIS A 1 113 ? 8.222 -0.142 -0.771 1.00 98.44 113 HIS A CA 1
ATOM 847 C C . HIS A 1 113 ? 8.858 0.600 0.411 1.00 98.44 113 HIS A C 1
ATOM 849 O O . HIS A 1 113 ? 9.553 1.598 0.223 1.00 98.44 113 HIS A O 1
ATOM 855 N N . THR A 1 114 ? 8.699 0.050 1.617 1.00 98.31 114 THR A N 1
ATOM 856 C CA . THR A 1 114 ? 9.498 0.400 2.795 1.00 98.31 114 THR A CA 1
ATOM 857 C C . THR A 1 114 ? 9.997 -0.868 3.494 1.00 98.31 114 THR A C 1
ATOM 859 O O . THR A 1 114 ? 9.427 -1.949 3.336 1.00 98.31 114 THR A O 1
ATOM 862 N N . SER A 1 115 ? 11.062 -0.744 4.287 1.00 95.88 115 SER A N 1
ATOM 863 C CA . SER A 1 115 ? 11.645 -1.837 5.080 1.00 95.88 115 SER A CA 1
ATOM 864 C C . SER A 1 115 ? 10.761 -2.346 6.223 1.00 95.88 115 SER A C 1
ATOM 866 O O . SER A 1 115 ? 11.068 -3.377 6.816 1.00 95.88 115 SER A O 1
ATOM 868 N N . GLY A 1 116 ? 9.697 -1.619 6.565 1.00 96.06 116 GLY A N 1
ATOM 869 C CA . GLY A 1 116 ? 8.724 -1.991 7.588 1.00 96.06 116 GLY A CA 1
ATOM 870 C C . GLY A 1 116 ? 7.292 -2.060 7.067 1.00 96.06 116 GLY A C 1
ATOM 871 O O . GLY A 1 116 ? 6.367 -2.019 7.873 1.00 96.06 116 GLY A O 1
ATOM 872 N N . HIS A 1 117 ? 7.102 -2.139 5.746 1.00 98.56 117 HIS A N 1
ATOM 873 C CA . HIS A 1 117 ? 5.778 -2.086 5.131 1.00 98.56 117 HIS A CA 1
ATOM 874 C C . HIS A 1 117 ? 4.879 -3.241 5.597 1.00 98.56 117 HIS A C 1
ATOM 876 O O . HIS A 1 117 ? 5.263 -4.418 5.569 1.00 98.56 117 HIS A O 1
ATOM 882 N N . ALA A 1 118 ? 3.673 -2.886 6.028 1.00 98.62 118 ALA A N 1
ATOM 883 C CA . ALA A 1 118 ? 2.655 -3.790 6.519 1.00 98.62 118 ALA A CA 1
ATOM 884 C C . ALA A 1 118 ? 1.478 -3.891 5.545 1.00 98.62 118 ALA A C 1
ATOM 886 O O . ALA A 1 1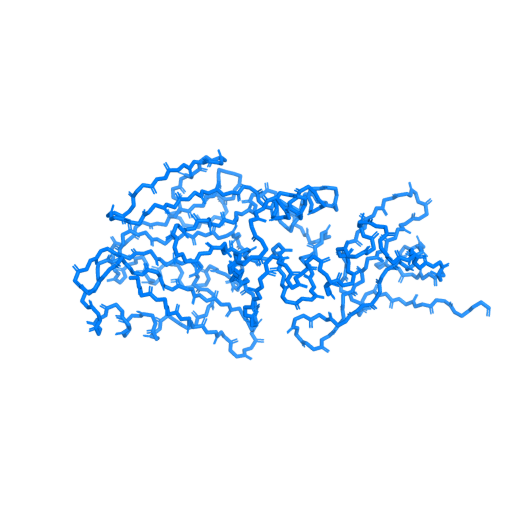18 ? 0.890 -2.895 5.124 1.00 98.62 118 ALA A O 1
ATOM 887 N N . GLY A 1 119 ? 1.061 -5.124 5.285 1.00 98.75 119 GLY A N 1
ATOM 888 C CA . GLY A 1 119 ? -0.308 -5.435 4.918 1.00 98.75 119 GLY A CA 1
ATOM 889 C C . GLY A 1 119 ? -1.120 -5.854 6.137 1.00 98.75 119 GLY A C 1
ATOM 890 O O . GLY A 1 119 ? -0.586 -6.417 7.091 1.00 98.75 119 GLY A O 1
ATOM 891 N N . TYR A 1 120 ? -2.431 -5.648 6.090 1.00 98.88 120 TYR A N 1
ATOM 892 C CA . TYR A 1 120 ? -3.341 -6.120 7.133 1.00 98.88 120 TYR A CA 1
ATOM 893 C C . TYR A 1 120 ? -4.363 -7.073 6.535 1.00 98.88 120 TYR A C 1
ATOM 895 O O . TYR A 1 120 ? -5.183 -6.669 5.716 1.00 98.88 120 TYR A O 1
ATOM 903 N N . LEU A 1 121 ? -4.315 -8.351 6.914 1.00 98.81 121 LEU A N 1
ATOM 904 C CA . LEU A 1 121 ? -5.314 -9.332 6.493 1.00 98.81 121 LEU A CA 1
ATOM 905 C C . LEU A 1 121 ? -6.420 -9.395 7.543 1.00 98.81 121 LEU A C 1
ATOM 907 O O . LEU A 1 121 ? -6.156 -9.738 8.696 1.00 98.81 121 LEU A O 1
ATOM 911 N N . ILE A 1 122 ? -7.652 -9.084 7.140 1.00 98.50 122 ILE A N 1
ATOM 912 C CA . ILE A 1 122 ? -8.812 -9.071 8.033 1.00 98.50 122 ILE A CA 1
ATOM 913 C C . ILE A 1 122 ? -9.840 -10.094 7.557 1.00 98.50 122 ILE A C 1
ATOM 915 O O . ILE A 1 122 ? -10.331 -10.032 6.425 1.00 98.50 122 ILE A O 1
ATOM 919 N N . GLY A 1 123 ? -10.170 -11.041 8.439 1.00 93.00 123 GLY A N 1
ATOM 920 C CA . GLY A 1 123 ? -11.085 -12.144 8.140 1.00 93.00 123 GLY A CA 1
ATOM 921 C C . GLY A 1 123 ? -12.454 -11.660 7.652 1.00 93.00 123 GLY A C 1
ATOM 922 O O . GLY A 1 123 ? -13.081 -10.806 8.277 1.00 93.00 123 GLY A O 1
ATOM 923 N N . GLY A 1 124 ? -12.917 -12.205 6.523 1.00 92.44 124 GLY A N 1
ATOM 924 C CA . GLY A 1 124 ? -14.196 -11.832 5.907 1.00 92.44 124 GLY A CA 1
ATOM 925 C C . GLY A 1 124 ? -14.228 -10.437 5.267 1.00 92.44 124 GLY A C 1
ATOM 926 O O . GLY A 1 124 ? -15.309 -9.981 4.902 1.00 92.44 124 GLY A O 1
ATOM 927 N N . VAL A 1 125 ? -13.079 -9.758 5.149 1.00 97.94 125 VAL A N 1
ATOM 928 C CA . VAL A 1 125 ? -12.961 -8.440 4.501 1.00 97.94 125 VAL A CA 1
ATOM 929 C C . VAL A 1 125 ? -11.957 -8.488 3.359 1.00 97.94 125 VAL A C 1
ATOM 931 O O . VAL A 1 125 ? -12.331 -8.195 2.233 1.00 97.94 125 VAL A O 1
ATOM 934 N N . GLY A 1 126 ? -10.714 -8.892 3.626 1.00 98.50 126 GLY A N 1
ATOM 935 C CA . GLY A 1 126 ? -9.661 -8.933 2.612 1.00 98.50 126 GLY A CA 1
ATOM 936 C C . GLY A 1 126 ? -8.302 -8.484 3.135 1.00 98.50 126 GLY A C 1
ATOM 937 O O . GLY A 1 126 ? -8.099 -8.332 4.343 1.00 98.50 126 GLY A O 1
ATOM 938 N N . LEU A 1 127 ? -7.367 -8.295 2.205 1.00 98.88 127 LEU A N 1
ATOM 939 C CA . LEU A 1 127 ? -6.014 -7.822 2.467 1.00 98.88 127 LEU A CA 1
ATOM 940 C C . LEU A 1 127 ? -5.896 -6.339 2.117 1.00 98.88 127 LEU A C 1
ATOM 942 O O . LEU A 1 127 ? -6.102 -5.942 0.974 1.00 98.88 127 LEU A O 1
ATOM 946 N N . PHE A 1 128 ? -5.491 -5.535 3.089 1.00 98.94 128 PHE A N 1
ATOM 947 C CA . PHE A 1 128 ? -5.114 -4.146 2.872 1.00 98.94 128 PHE A CA 1
ATOM 948 C C . PHE A 1 128 ? -3.626 -4.101 2.563 1.00 98.94 128 PHE A C 1
ATOM 950 O O . PHE A 1 128 ? -2.829 -4.548 3.384 1.00 98.94 128 PHE A O 1
ATOM 957 N N . THR A 1 129 ? -3.259 -3.636 1.372 1.00 98.88 129 THR A N 1
ATOM 958 C CA . THR A 1 129 ? -1.904 -3.810 0.826 1.00 98.88 129 THR A CA 1
ATOM 959 C C . THR A 1 129 ? -1.048 -2.560 0.889 1.00 98.88 129 THR A C 1
ATOM 961 O O . THR A 1 129 ? 0.110 -2.643 0.489 1.00 98.88 129 THR A O 1
ATOM 964 N N . GLY A 1 130 ? -1.585 -1.424 1.354 1.00 98.69 130 GLY A N 1
ATOM 965 C CA . GLY A 1 130 ? -0.891 -0.135 1.289 1.00 98.69 130 GLY A CA 1
ATOM 966 C C . GLY A 1 130 ? -0.249 0.052 -0.089 1.00 98.69 130 GLY A C 1
ATOM 967 O O . GLY A 1 130 ? -0.847 -0.290 -1.112 1.00 98.69 130 GLY A O 1
ATOM 968 N N . ASP A 1 131 ? 1.011 0.464 -0.077 1.00 98.69 131 ASP A N 1
ATOM 969 C CA . ASP A 1 131 ? 1.819 0.656 -1.283 1.00 98.69 131 ASP A CA 1
ATOM 970 C C . ASP A 1 131 ? 2.623 -0.571 -1.734 1.00 98.69 131 ASP A C 1
ATOM 972 O O . ASP A 1 131 ? 3.678 -0.443 -2.345 1.00 98.69 131 ASP A O 1
ATOM 976 N N . CYS A 1 132 ? 2.149 -1.784 -1.448 1.00 98.69 132 CYS A N 1
ATOM 977 C CA . CYS A 1 132 ? 2.747 -3.007 -1.989 1.00 98.69 132 CYS A CA 1
ATOM 978 C C . CYS A 1 132 ? 2.144 -3.376 -3.358 1.00 98.69 132 CYS A C 1
ATOM 980 O O . CYS A 1 132 ? 2.859 -3.485 -4.357 1.00 98.69 132 CYS A O 1
ATOM 982 N N . LEU A 1 133 ? 0.817 -3.537 -3.407 1.00 98.88 133 LEU A N 1
ATOM 983 C CA . LEU A 1 133 ? 0.057 -3.986 -4.579 1.00 98.88 133 LEU A CA 1
ATOM 984 C C . LEU A 1 133 ? -1.121 -3.047 -4.830 1.00 98.88 133 LEU A C 1
ATOM 986 O O . LEU A 1 133 ? -1.932 -2.833 -3.927 1.00 98.88 133 LEU A O 1
ATOM 990 N N . PHE A 1 134 ? -1.235 -2.567 -6.068 1.00 98.69 134 PHE A N 1
ATOM 991 C CA . PHE A 1 134 ? -2.347 -1.766 -6.582 1.00 98.69 134 PHE A CA 1
ATOM 992 C C . PHE A 1 134 ? -3.107 -2.546 -7.658 1.00 98.69 134 PHE A C 1
ATOM 994 O O . PHE A 1 134 ? -2.604 -3.543 -8.169 1.00 98.69 134 PHE A O 1
ATOM 1001 N N . ALA A 1 135 ? -4.285 -2.065 -8.062 1.00 98.38 135 ALA A N 1
ATOM 1002 C CA . ALA A 1 135 ? -4.977 -2.613 -9.226 1.00 98.38 135 ALA A CA 1
ATOM 1003 C C . ALA A 1 135 ? -4.127 -2.425 -10.501 1.00 98.38 135 ALA A C 1
ATOM 1005 O O . ALA A 1 135 ? -4.000 -1.311 -11.010 1.00 98.38 135 ALA A O 1
ATOM 1006 N N . GLY A 1 136 ? -3.528 -3.507 -11.004 1.00 98.38 136 GLY A N 1
ATOM 1007 C CA . GLY A 1 136 ? -2.698 -3.518 -12.211 1.00 98.38 136 GLY A CA 1
ATOM 1008 C C . GLY A 1 136 ? -1.295 -2.908 -12.080 1.00 98.38 136 GLY A C 1
ATOM 1009 O O . GLY A 1 136 ? -0.630 -2.734 -13.101 1.00 98.38 136 GLY A O 1
ATOM 1010 N N . SER A 1 137 ? -0.823 -2.586 -10.870 1.00 98.62 137 SER A N 1
ATOM 1011 C CA . SER A 1 137 ? 0.511 -2.000 -10.632 1.00 98.62 137 SER A CA 1
ATOM 1012 C C . SER A 1 137 ? 1.103 -2.445 -9.284 1.00 98.62 137 SER A C 1
ATOM 1014 O O . SER A 1 137 ? 0.465 -3.179 -8.531 1.00 98.62 137 SER A O 1
ATOM 1016 N N . LEU A 1 138 ? 2.336 -2.032 -8.980 1.00 98.62 138 LEU A N 1
ATOM 1017 C CA . LEU A 1 138 ? 3.078 -2.356 -7.753 1.00 98.62 138 LEU A CA 1
ATOM 1018 C C . LEU A 1 138 ? 3.735 -1.107 -7.151 1.00 98.62 138 LEU A C 1
ATOM 1020 O O . LEU A 1 138 ? 4.003 -0.131 -7.856 1.00 98.62 138 LEU A O 1
ATOM 1024 N N . GLY A 1 139 ? 4.056 -1.167 -5.859 1.00 98.31 139 GLY A N 1
ATOM 1025 C CA . GLY A 1 139 ? 4.857 -0.159 -5.162 1.00 98.31 139 GLY A CA 1
ATOM 1026 C C . GLY A 1 139 ? 6.232 0.076 -5.783 1.00 98.31 139 GLY A C 1
ATOM 1027 O O . GLY A 1 139 ? 6.884 -0.849 -6.262 1.00 98.31 139 GLY A O 1
ATOM 1028 N N . GLY A 1 140 ? 6.711 1.322 -5.759 1.00 98.19 140 GLY A N 1
ATOM 1029 C CA . GLY A 1 140 ? 8.089 1.631 -6.158 1.00 98.19 140 GLY A CA 1
ATOM 1030 C C . GLY A 1 140 ? 9.106 1.159 -5.113 1.00 98.19 140 GLY A C 1
ATOM 1031 O O . GLY A 1 140 ? 8.822 1.216 -3.920 1.00 98.19 140 GLY A O 1
ATOM 1032 N N . THR A 1 141 ? 10.305 0.759 -5.544 1.00 98.56 141 THR A N 1
ATOM 1033 C CA . THR A 1 141 ? 11.332 0.126 -4.686 1.00 98.56 141 THR A CA 1
ATOM 1034 C C . THR A 1 141 ? 12.658 0.889 -4.685 1.00 98.56 141 THR A C 1
ATOM 1036 O O . THR A 1 141 ? 13.724 0.290 -4.611 1.00 98.56 141 THR A O 1
ATOM 1039 N N . VAL A 1 142 ? 12.612 2.213 -4.856 1.00 97.31 142 VAL A N 1
ATOM 1040 C CA . VAL A 1 142 ? 13.818 3.063 -4.973 1.00 97.31 142 VAL A CA 1
ATOM 1041 C C . VAL A 1 142 ? 13.785 4.308 -4.089 1.00 97.31 142 VAL A C 1
ATOM 1043 O O . VAL A 1 142 ? 14.772 5.035 -4.007 1.00 97.31 142 VAL A O 1
ATOM 1046 N N . ALA A 1 143 ? 12.656 4.580 -3.430 1.00 95.44 143 ALA A N 1
ATOM 1047 C CA . ALA A 1 143 ? 12.535 5.707 -2.513 1.00 95.44 143 ALA A CA 1
ATOM 1048 C C . ALA A 1 143 ? 13.375 5.470 -1.240 1.00 95.44 143 ALA A C 1
ATOM 1050 O O . ALA A 1 143 ? 13.621 4.318 -0.878 1.00 95.44 143 ALA A O 1
ATOM 1051 N N . PRO A 1 144 ? 13.834 6.518 -0.536 1.00 95.44 144 PRO A N 1
ATOM 1052 C CA . PRO A 1 144 ? 14.546 6.344 0.728 1.00 95.44 144 PRO A CA 1
ATOM 1053 C C . PRO A 1 144 ? 13.759 5.476 1.722 1.00 95.44 144 PRO A C 1
ATOM 1055 O O . PRO A 1 144 ? 12.577 5.708 1.951 1.00 95.44 144 PRO A O 1
ATOM 1058 N N . GLY A 1 145 ? 14.420 4.483 2.322 1.00 94.88 145 GLY A N 1
ATOM 1059 C CA . GLY A 1 145 ? 13.789 3.563 3.277 1.00 94.88 145 GLY A CA 1
ATOM 1060 C C . GLY A 1 145 ? 13.081 2.352 2.657 1.00 94.88 145 GLY A C 1
ATOM 1061 O O . GLY A 1 145 ? 12.469 1.591 3.408 1.00 94.88 145 GLY A O 1
ATOM 1062 N N . ASN A 1 146 ? 13.171 2.160 1.334 1.00 97.44 146 ASN A N 1
ATOM 1063 C CA . ASN A 1 146 ? 12.786 0.921 0.649 1.00 97.44 146 ASN A CA 1
ATOM 1064 C C . ASN A 1 146 ? 13.662 -0.271 1.086 1.00 97.44 146 ASN A C 1
ATOM 1066 O O . ASN A 1 146 ? 14.769 -0.074 1.590 1.00 97.44 146 ASN A O 1
ATOM 1070 N N . SER A 1 147 ? 13.187 -1.497 0.855 1.00 97.81 147 SER A N 1
ATOM 1071 C CA . SER A 1 147 ? 13.990 -2.721 1.034 1.00 97.81 147 SER A CA 1
ATOM 1072 C C . SER A 1 147 ? 14.253 -3.489 -0.267 1.00 97.81 147 SER A C 1
ATOM 1074 O O . SER A 1 147 ? 14.777 -4.600 -0.254 1.00 97.81 147 SER A O 1
ATOM 1076 N N . GLY A 1 148 ? 13.961 -2.862 -1.408 1.00 98.31 148 GLY A N 1
ATOM 1077 C CA . GLY A 1 148 ? 14.352 -3.335 -2.729 1.00 98.31 148 GLY A CA 1
ATOM 1078 C C . GLY A 1 148 ? 13.336 -4.245 -3.418 1.00 98.31 148 GLY A C 1
ATOM 1079 O O . GLY A 1 148 ? 12.283 -4.606 -2.892 1.00 98.31 148 GLY A O 1
ATOM 1080 N N . PHE A 1 149 ? 13.661 -4.595 -4.661 1.00 98.62 149 PHE A N 1
ATOM 1081 C CA . PHE A 1 149 ? 12.780 -5.353 -5.547 1.00 98.62 149 PHE A CA 1
ATOM 1082 C C . PHE A 1 149 ? 12.558 -6.801 -5.108 1.00 98.62 149 PHE A C 1
ATOM 1084 O O . PHE A 1 149 ? 11.447 -7.309 -5.219 1.00 98.62 149 PHE A O 1
ATOM 1091 N N . GLU A 1 150 ? 13.589 -7.475 -4.598 1.00 98.50 150 GLU A N 1
ATOM 1092 C CA . GLU A 1 150 ? 13.469 -8.881 -4.194 1.00 98.50 150 GLU A CA 1
ATOM 1093 C C . GLU A 1 150 ? 12.493 -9.058 -3.020 1.00 98.50 150 GLU A C 1
ATOM 1095 O O . GLU A 1 150 ? 11.724 -10.020 -2.991 1.00 98.50 150 GLU A O 1
ATOM 1100 N N . ASP A 1 151 ? 12.452 -8.095 -2.098 1.00 98.56 151 ASP A N 1
ATOM 1101 C CA . ASP A 1 151 ? 11.455 -8.051 -1.029 1.00 98.56 151 ASP A CA 1
ATOM 1102 C C . ASP A 1 151 ? 10.045 -7.797 -1.575 1.00 98.56 151 ASP A C 1
ATOM 1104 O O . ASP A 1 151 ? 9.113 -8.510 -1.198 1.00 98.56 151 ASP A O 1
ATOM 1108 N N . ALA A 1 152 ? 9.892 -6.869 -2.529 1.00 98.75 152 ALA A N 1
ATOM 1109 C CA . ALA A 1 152 ? 8.615 -6.644 -3.212 1.00 98.75 152 ALA A CA 1
ATOM 1110 C C . ALA A 1 152 ? 8.127 -7.909 -3.938 1.00 98.75 152 ALA A C 1
ATOM 1112 O O . ALA A 1 152 ? 6.951 -8.268 -3.858 1.00 98.75 152 ALA A O 1
ATOM 1113 N N . ARG A 1 153 ? 9.034 -8.643 -4.594 1.00 98.62 153 ARG A N 1
ATOM 1114 C CA . ARG A 1 153 ? 8.733 -9.916 -5.260 1.00 98.62 153 ARG A CA 1
ATOM 1115 C C . ARG A 1 153 ? 8.263 -10.974 -4.258 1.00 98.62 153 ARG A C 1
ATOM 1117 O O . ARG A 1 153 ? 7.274 -11.657 -4.509 1.00 98.62 153 ARG A O 1
ATOM 1124 N N . ARG A 1 154 ? 8.910 -11.080 -3.091 1.00 98.62 154 ARG A N 1
ATOM 1125 C CA . ARG A 1 154 ? 8.479 -11.980 -2.000 1.00 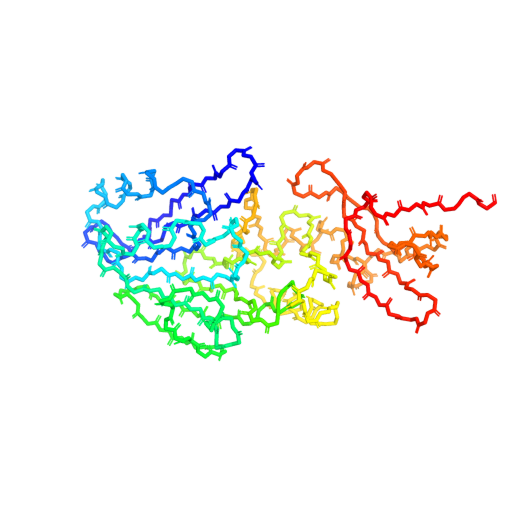98.62 154 ARG A CA 1
ATOM 1126 C C . ARG A 1 154 ? 7.131 -11.576 -1.409 1.00 98.62 154 ARG A C 1
ATOM 1128 O O . ARG A 1 154 ? 6.337 -12.452 -1.064 1.00 98.62 154 ARG A O 1
ATOM 1135 N N . ALA A 1 155 ? 6.862 -10.277 -1.296 1.00 98.69 155 ALA A N 1
ATOM 1136 C CA . ALA A 1 155 ? 5.568 -9.768 -0.861 1.00 98.69 155 ALA A CA 1
ATOM 1137 C C . ALA A 1 155 ? 4.463 -10.155 -1.858 1.00 98.69 155 ALA A C 1
ATOM 1139 O O . ALA A 1 155 ? 3.444 -10.708 -1.444 1.00 98.69 155 ALA A O 1
ATOM 1140 N N . VAL A 1 156 ? 4.699 -9.987 -3.164 1.00 98.75 156 VAL A N 1
ATOM 1141 C CA . VAL A 1 156 ? 3.798 -10.466 -4.227 1.00 98.75 156 VAL A CA 1
ATOM 1142 C C . VAL A 1 156 ? 3.589 -11.981 -4.130 1.00 98.75 156 VAL A C 1
ATOM 1144 O O . VAL A 1 156 ? 2.444 -12.425 -4.070 1.00 98.75 156 VAL A O 1
ATOM 1147 N N . ASP A 1 157 ? 4.657 -12.779 -4.018 1.00 98.56 157 ASP A N 1
ATOM 1148 C CA . ASP A 1 157 ? 4.565 -14.240 -3.857 1.00 98.56 157 ASP A CA 1
ATOM 1149 C C . ASP A 1 157 ? 3.701 -14.630 -2.647 1.00 98.56 157 ASP A C 1
ATOM 1151 O O . ASP A 1 157 ? 2.954 -15.610 -2.694 1.00 98.56 157 ASP A O 1
ATOM 1155 N N . ARG A 1 158 ? 3.787 -13.872 -1.547 1.00 98.44 158 ARG A N 1
ATOM 1156 C CA . ARG A 1 158 ? 2.964 -14.082 -0.352 1.00 98.44 158 ARG A CA 1
ATOM 1157 C C . ARG A 1 158 ? 1.493 -13.750 -0.617 1.00 98.44 158 ARG A C 1
ATOM 1159 O O . ARG A 1 158 ? 0.634 -14.549 -0.249 1.00 98.44 158 ARG A O 1
ATOM 1166 N N . ILE A 1 159 ? 1.197 -12.621 -1.265 1.00 98.75 159 ILE A N 1
ATOM 1167 C CA . ILE A 1 159 ? -0.177 -12.229 -1.628 1.00 98.75 159 ILE A CA 1
ATOM 1168 C C . ILE A 1 159 ? -0.810 -13.293 -2.532 1.00 98.75 159 ILE A C 1
ATOM 1170 O O . ILE A 1 159 ? -1.936 -13.724 -2.297 1.00 98.75 159 ILE A O 1
ATOM 1174 N N . LEU A 1 160 ? -0.057 -13.790 -3.513 1.00 98.62 160 LEU A N 1
ATOM 1175 C CA . LEU A 1 160 ? -0.505 -14.797 -4.473 1.00 98.62 160 LEU A CA 1
ATOM 1176 C C . LEU A 1 160 ? -0.723 -16.198 -3.876 1.00 98.62 160 LEU A C 1
ATOM 1178 O O . LEU A 1 160 ? -1.193 -17.085 -4.590 1.00 98.62 160 LEU A O 1
ATOM 1182 N N . ARG A 1 161 ? -0.407 -16.434 -2.596 1.00 98.19 161 ARG A N 1
ATOM 1183 C CA . ARG A 1 161 ? -0.777 -17.672 -1.879 1.00 98.19 161 ARG A CA 1
ATOM 1184 C C . ARG A 1 161 ? -2.173 -17.611 -1.263 1.00 98.19 161 ARG A C 1
ATOM 1186 O O . ARG A 1 161 ? -2.662 -18.636 -0.793 1.00 98.19 161 ARG A O 1
ATOM 1193 N N . LEU A 1 162 ? -2.796 -16.435 -1.231 1.00 98.56 162 LEU A N 1
ATOM 1194 C CA . LEU A 1 162 ? -4.176 -16.280 -0.785 1.00 98.56 162 LEU A CA 1
ATOM 1195 C C . LEU A 1 162 ? -5.153 -16.781 -1.869 1.00 98.56 162 LEU A C 1
ATOM 1197 O O . LEU A 1 162 ? -4.781 -16.833 -3.046 1.00 98.56 162 LEU A O 1
ATOM 1201 N N . PRO A 1 163 ? -6.394 -17.149 -1.494 1.00 98.62 163 PRO A N 1
ATOM 1202 C CA . PRO A 1 163 ? -7.448 -17.484 -2.449 1.00 98.62 163 PRO A CA 1
ATOM 1203 C C . PRO A 1 163 ? -7.672 -16.377 -3.482 1.00 98.62 163 PRO A C 1
ATOM 1205 O O . PRO A 1 163 ? -7.621 -15.195 -3.141 1.00 98.62 163 PRO A O 1
ATOM 1208 N N . ASP A 1 164 ? -7.955 -16.749 -4.730 1.00 98.69 164 ASP A N 1
ATOM 1209 C CA . ASP A 1 164 ? -8.115 -15.800 -5.840 1.00 98.69 164 ASP A CA 1
ATOM 1210 C C . ASP A 1 164 ? -9.273 -14.808 -5.634 1.00 98.69 164 ASP A C 1
ATOM 1212 O O . ASP A 1 164 ? -9.210 -13.680 -6.120 1.00 98.69 164 ASP A O 1
ATOM 1216 N N . ASP A 1 165 ? -10.302 -15.191 -4.880 1.00 98.38 165 ASP A N 1
ATOM 1217 C CA . ASP A 1 165 ? -11.437 -14.340 -4.518 1.00 98.38 165 ASP A CA 1
ATOM 1218 C C . ASP A 1 165 ? -11.145 -13.384 -3.347 1.00 98.38 165 ASP A C 1
ATOM 1220 O O . ASP A 1 165 ? -12.001 -12.570 -3.002 1.00 98.38 165 ASP A O 1
ATOM 1224 N N . THR A 1 166 ? -9.942 -13.428 -2.760 1.00 98.75 166 THR A N 1
ATOM 1225 C CA . THR A 1 166 ? -9.544 -12.526 -1.670 1.00 98.75 166 THR A CA 1
ATOM 1226 C C . THR A 1 166 ? -9.559 -11.072 -2.154 1.00 98.75 166 THR A C 1
ATOM 1228 O O . THR A 1 166 ? -8.780 -10.728 -3.054 1.00 98.75 166 THR A O 1
ATOM 1231 N N . PRO A 1 167 ? -10.378 -10.191 -1.546 1.00 98.81 167 PRO A N 1
ATOM 1232 C CA . PRO A 1 167 ? -10.367 -8.771 -1.869 1.00 98.81 167 PRO A CA 1
ATOM 1233 C C . PRO A 1 167 ? -9.040 -8.122 -1.478 1.00 98.81 167 PRO A C 1
ATOM 1235 O O . PRO A 1 167 ? -8.475 -8.416 -0.421 1.00 98.81 167 PRO A O 1
ATOM 1238 N N . VAL A 1 168 ? -8.564 -7.218 -2.326 1.00 98.88 168 VAL A N 1
ATOM 1239 C CA . VAL A 1 168 ? -7.354 -6.421 -2.117 1.00 98.88 168 VAL A CA 1
ATOM 1240 C C . VAL A 1 168 ? -7.739 -4.946 -2.051 1.00 98.88 168 VAL A C 1
ATOM 1242 O O . VAL A 1 168 ? -8.375 -4.407 -2.961 1.00 98.88 168 VAL A O 1
ATOM 1245 N N . HIS A 1 169 ? -7.336 -4.297 -0.963 1.00 98.88 169 HIS A N 1
ATOM 1246 C CA . HIS A 1 169 ? -7.623 -2.904 -0.644 1.00 98.88 169 HIS A CA 1
ATOM 1247 C C . HIS A 1 169 ? -6.316 -2.097 -0.619 1.00 98.88 169 HIS A C 1
ATOM 1249 O O . HIS A 1 169 ? -5.626 -2.064 0.403 1.00 98.88 169 HIS A O 1
ATOM 1255 N N . PRO A 1 170 ? -5.943 -1.470 -1.742 1.00 98.81 170 PRO A N 1
ATOM 1256 C CA . PRO A 1 170 ? -4.670 -0.782 -1.860 1.00 98.81 170 PRO A CA 1
ATOM 1257 C C . PRO A 1 170 ? -4.617 0.542 -1.113 1.00 98.81 170 PRO A C 1
ATOM 1259 O O . PRO A 1 170 ? -5.643 1.188 -0.869 1.00 98.81 170 PRO A O 1
ATOM 1262 N N . GLY A 1 171 ? -3.385 0.971 -0.852 1.00 98.44 171 GLY A N 1
ATOM 1263 C CA . GLY A 1 171 ? -3.043 2.286 -0.329 1.00 98.44 171 GLY A CA 1
ATOM 1264 C C . GLY A 1 171 ? -3.506 3.426 -1.225 1.00 98.44 171 GLY A C 1
ATOM 1265 O O . GLY A 1 171 ? -3.927 4.441 -0.701 1.00 98.44 171 GLY A O 1
ATOM 1266 N N . HIS A 1 172 ? -3.563 3.223 -2.546 1.00 98.44 172 HIS A N 1
ATOM 1267 C CA . HIS A 1 172 ? -4.060 4.216 -3.499 1.00 98.44 172 HIS A CA 1
ATOM 1268 C C . HIS A 1 172 ? -5.097 3.650 -4.472 1.00 98.44 172 HIS A C 1
ATOM 1270 O O . HIS A 1 172 ? -5.074 2.470 -4.822 1.00 98.44 172 HIS A O 1
ATOM 1276 N N . ALA A 1 173 ? -5.989 4.522 -4.949 1.00 97.06 173 ALA A N 1
ATOM 1277 C CA . ALA A 1 173 ? -6.973 4.248 -5.997 1.00 97.06 173 ALA A CA 1
ATOM 1278 C C . ALA A 1 173 ? -7.962 3.096 -5.679 1.00 97.06 173 ALA A C 1
ATOM 1280 O O . ALA A 1 173 ? -8.458 2.970 -4.558 1.00 97.06 173 ALA A O 1
ATOM 1281 N N . GLY A 1 174 ? -8.395 2.341 -6.697 1.00 96.88 174 GLY A N 1
ATOM 1282 C CA . GLY A 1 174 ? -9.484 1.355 -6.625 1.00 96.88 174 GLY A CA 1
ATOM 1283 C C . GLY A 1 174 ? -9.073 -0.026 -6.088 1.00 96.88 174 GLY A C 1
ATOM 1284 O O . GLY A 1 174 ? -7.925 -0.418 -6.268 1.00 96.88 174 GLY A O 1
ATOM 1285 N N . PRO A 1 175 ? -9.998 -0.786 -5.464 1.00 98.25 175 PRO A N 1
ATOM 1286 C CA . PRO A 1 175 ? -9.736 -2.152 -5.012 1.00 98.25 175 PRO A CA 1
ATOM 1287 C C . PRO A 1 175 ? -9.605 -3.143 -6.177 1.00 98.25 175 PRO A C 1
ATOM 1289 O O . PRO A 1 175 ? -10.026 -2.866 -7.300 1.00 98.25 175 PRO A O 1
ATOM 1292 N N . THR A 1 176 ? -9.072 -4.326 -5.876 1.00 98.81 176 THR A N 1
ATOM 1293 C CA . THR A 1 176 ? -8.925 -5.457 -6.808 1.00 98.81 176 THR A CA 1
ATOM 1294 C C . THR A 1 176 ? -9.099 -6.792 -6.060 1.00 98.81 176 THR A C 1
ATOM 1296 O O . THR A 1 176 ? -9.598 -6.813 -4.934 1.00 98.81 176 THR A O 1
ATOM 1299 N N . THR A 1 177 ? -8.726 -7.917 -6.668 1.00 98.88 177 THR A N 1
ATOM 1300 C CA . THR A 1 177 ? -8.676 -9.246 -6.034 1.00 98.88 177 THR A CA 1
ATOM 1301 C C . THR A 1 177 ? -7.365 -9.945 -6.365 1.00 98.88 177 THR A C 1
ATOM 1303 O O . THR A 1 177 ? -6.732 -9.640 -7.376 1.00 98.88 177 THR A O 1
ATOM 1306 N N . VAL A 1 178 ? -6.971 -10.921 -5.548 1.00 98.88 178 VAL A N 1
ATOM 1307 C CA . VAL A 1 178 ? -5.753 -11.712 -5.791 1.00 98.88 178 VAL A CA 1
ATOM 1308 C C . VAL A 1 178 ? -5.775 -12.381 -7.169 1.00 98.88 178 VAL A C 1
ATOM 1310 O O . VAL A 1 178 ? -4.778 -12.327 -7.885 1.00 98.88 178 VAL A O 1
ATOM 1313 N N . GLY A 1 179 ? -6.908 -12.950 -7.588 1.00 98.81 179 GLY A N 1
ATOM 1314 C CA . GLY A 1 179 ? -7.053 -13.601 -8.891 1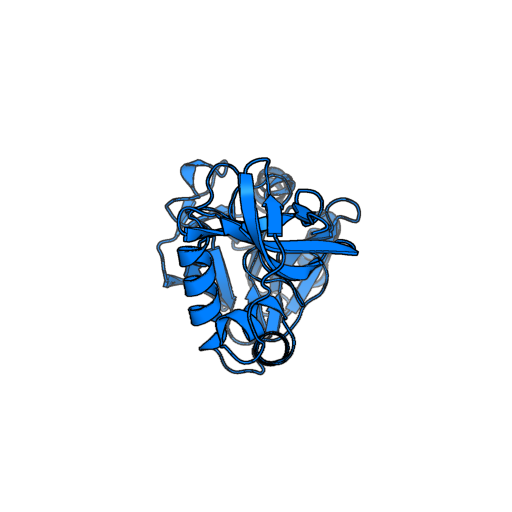.00 98.81 179 GLY A CA 1
ATOM 1315 C C . GLY A 1 179 ? -6.988 -12.626 -10.069 1.00 98.81 179 GLY A C 1
ATOM 1316 O O . GLY A 1 179 ? -6.358 -12.926 -11.089 1.00 98.81 179 GLY A O 1
ATOM 1317 N N . ALA A 1 180 ? -7.586 -11.437 -9.925 1.00 98.81 180 ALA A N 1
ATOM 1318 C CA . ALA A 1 180 ? -7.486 -10.385 -10.935 1.00 98.81 180 ALA A CA 1
ATOM 1319 C C . ALA A 1 180 ? -6.030 -9.935 -11.122 1.00 98.81 180 ALA A C 1
ATOM 1321 O O . ALA A 1 180 ? -5.554 -9.857 -12.253 1.00 98.81 180 ALA A O 1
ATOM 1322 N N . GLU A 1 181 ? -5.289 -9.732 -10.031 1.00 98.81 181 GLU A N 1
ATOM 1323 C CA . GLU A 1 181 ? -3.879 -9.344 -10.115 1.00 98.81 181 GLU A CA 1
ATOM 1324 C C . GLU A 1 181 ? -2.994 -10.490 -10.625 1.00 98.81 181 GLU A C 1
ATOM 1326 O O . GLU A 1 181 ? -2.149 -10.269 -11.489 1.00 98.81 181 GLU A O 1
ATOM 1331 N N . ARG A 1 182 ? -3.238 -11.740 -10.209 1.00 98.56 182 ARG A N 1
ATOM 1332 C CA . ARG A 1 182 ? -2.516 -12.922 -10.720 1.00 98.56 182 ARG A CA 1
ATOM 1333 C C . ARG A 1 182 ? -2.592 -13.037 -12.243 1.00 98.56 182 ARG A C 1
ATOM 1335 O O . ARG A 1 182 ? -1.617 -13.415 -12.892 1.00 98.56 182 ARG A O 1
ATOM 1342 N N . THR A 1 183 ? -3.768 -12.771 -12.806 1.00 98.25 183 THR A N 1
ATOM 1343 C CA . THR A 1 183 ? -4.049 -13.011 -14.227 1.00 98.25 183 THR A CA 1
ATOM 1344 C C . THR A 1 183 ? -3.897 -11.771 -15.097 1.00 98.25 183 THR A C 1
ATOM 1346 O O . THR A 1 183 ? -3.606 -11.926 -16.284 1.00 98.25 183 THR A O 1
ATOM 1349 N N . GLY A 1 184 ? -4.063 -10.571 -14.535 1.00 98.25 184 GLY A N 1
ATOM 1350 C CA . GLY A 1 184 ? -4.134 -9.310 -15.273 1.00 98.25 184 GLY A CA 1
ATOM 1351 C C . GLY A 1 184 ? -3.032 -8.295 -14.966 1.00 98.25 184 GLY A C 1
ATOM 1352 O O . GLY A 1 184 ? -2.808 -7.411 -15.791 1.00 98.25 184 GLY A O 1
ATOM 1353 N N . ASN A 1 185 ? -2.317 -8.398 -13.840 1.00 98.75 185 ASN A N 1
ATOM 1354 C CA . ASN A 1 185 ? -1.265 -7.435 -13.509 1.00 98.75 185 ASN A CA 1
ATOM 1355 C C . ASN A 1 185 ? -0.007 -7.704 -14.356 1.00 98.75 185 ASN A C 1
ATOM 1357 O O . ASN A 1 185 ? 0.594 -8.772 -14.223 1.00 98.75 185 ASN A O 1
ATOM 1361 N N . PRO A 1 186 ? 0.434 -6.764 -15.211 1.00 98.56 186 PRO A N 1
ATOM 1362 C CA . PRO A 1 186 ? 1.528 -7.002 -16.153 1.00 98.56 186 PRO A CA 1
ATOM 1363 C C . PRO A 1 186 ? 2.871 -7.276 -15.463 1.00 98.56 186 PRO A C 1
ATOM 1365 O O . PRO A 1 186 ? 3.682 -8.039 -15.984 1.00 98.56 186 PRO A O 1
ATOM 1368 N N . PHE A 1 187 ? 3.105 -6.711 -14.275 1.00 98.75 187 PHE A N 1
ATOM 1369 C CA . PHE A 1 187 ? 4.318 -6.978 -13.500 1.00 98.75 187 PHE A CA 1
ATOM 1370 C C . PHE A 1 187 ? 4.302 -8.395 -12.938 1.00 98.75 187 PHE A C 1
ATOM 1372 O O . PHE A 1 187 ? 5.274 -9.130 -13.091 1.00 98.75 187 PHE A O 1
ATOM 1379 N N . ILE A 1 188 ? 3.176 -8.804 -12.349 1.00 98.75 188 ILE A N 1
ATOM 1380 C CA . ILE A 1 188 ? 3.014 -10.150 -11.791 1.00 98.75 188 ILE A CA 1
ATOM 1381 C C . ILE A 1 188 ? 3.075 -11.203 -12.897 1.00 98.75 188 ILE A C 1
ATOM 1383 O O . ILE A 1 188 ? 3.759 -12.210 -12.744 1.00 98.75 188 ILE A O 1
ATOM 1387 N N . ARG A 1 189 ? 2.418 -10.974 -14.038 1.00 98.62 189 ARG A N 1
ATOM 1388 C CA . ARG A 1 189 ? 2.482 -11.891 -15.184 1.00 98.62 189 ARG A CA 1
ATOM 1389 C C . ARG A 1 189 ? 3.914 -12.088 -15.680 1.00 98.62 189 ARG A C 1
ATOM 1391 O O . ARG A 1 189 ? 4.292 -13.226 -15.950 1.00 98.62 189 ARG A O 1
ATOM 1398 N N . ALA A 1 190 ? 4.711 -11.021 -15.750 1.00 98.25 190 ALA A N 1
ATOM 1399 C CA . ALA A 1 190 ? 6.131 -11.119 -16.079 1.00 98.25 190 ALA A CA 1
ATOM 1400 C C . ALA A 1 190 ? 6.927 -11.868 -14.991 1.00 98.25 190 ALA A C 1
ATOM 1402 O O . ALA A 1 190 ? 7.696 -12.767 -15.318 1.00 98.25 190 ALA A O 1
ATOM 1403 N N . MET A 1 191 ? 6.695 -11.582 -13.701 1.00 97.62 191 MET A N 1
ATOM 1404 C CA . MET A 1 191 ? 7.341 -12.288 -12.577 1.00 97.62 191 MET A CA 1
ATOM 1405 C C . MET A 1 191 ? 7.038 -13.795 -12.570 1.00 97.62 191 MET A C 1
ATOM 1407 O O . MET A 1 191 ? 7.907 -14.597 -12.238 1.00 97.62 191 MET A O 1
ATOM 1411 N N . LEU A 1 192 ? 5.818 -14.184 -12.953 1.00 97.50 192 LEU A N 1
ATOM 1412 C CA . LEU A 1 192 ? 5.385 -15.581 -13.068 1.00 97.50 192 LEU A CA 1
ATOM 1413 C C . LEU A 1 192 ? 5.846 -16.254 -14.374 1.00 97.50 192 LEU A C 1
ATOM 1415 O O . LEU A 1 192 ? 5.601 -17.443 -14.567 1.00 97.50 192 LEU A O 1
ATOM 1419 N N . GLY A 1 193 ? 6.480 -15.512 -15.286 1.00 97.62 193 GLY A N 1
ATOM 1420 C CA . GLY A 1 193 ? 6.895 -16.015 -16.596 1.00 97.62 193 GLY A CA 1
ATOM 1421 C C . GLY A 1 193 ? 5.739 -16.273 -17.569 1.00 97.62 193 GLY A C 1
ATOM 1422 O O . GLY A 1 193 ? 5.927 -16.965 -18.567 1.00 97.62 193 GLY A O 1
ATOM 1423 N N . HIS A 1 194 ? 4.544 -15.738 -17.297 1.00 97.69 194 HIS A N 1
ATOM 1424 C CA . HIS A 1 194 ? 3.407 -15.808 -18.218 1.00 97.69 194 HIS A CA 1
ATOM 1425 C C . HIS A 1 194 ? 3.586 -14.878 -19.422 1.00 97.69 194 HIS A C 1
ATOM 1427 O O . HIS A 1 194 ? 3.147 -15.216 -20.520 1.00 97.69 194 HIS A O 1
ATOM 1433 N N . ASP A 1 195 ? 4.239 -13.732 -19.211 1.00 97.75 195 ASP A N 1
ATOM 1434 C CA . ASP A 1 195 ? 4.605 -12.783 -20.261 1.00 97.75 195 ASP A CA 1
ATOM 1435 C C . ASP A 1 195 ? 6.136 -12.681 -20.363 1.00 97.75 195 ASP A C 1
ATOM 1437 O O . ASP A 1 195 ? 6.826 -12.746 -19.342 1.00 97.75 195 ASP A O 1
ATOM 1441 N N . PRO A 1 196 ? 6.700 -12.521 -21.575 1.00 97.00 196 PRO A N 1
ATOM 1442 C CA . PRO A 1 196 ? 8.141 -12.394 -21.745 1.00 97.00 196 PRO A CA 1
ATOM 1443 C C . PRO A 1 196 ? 8.656 -11.059 -21.194 1.00 97.00 196 PRO A C 1
ATOM 1445 O O . PRO A 1 196 ? 8.060 -10.007 -21.420 1.00 97.00 196 PRO A O 1
ATOM 1448 N N . GLU A 1 197 ? 9.827 -11.093 -20.556 1.00 97.44 197 GLU A N 1
ATOM 1449 C CA . GLU A 1 197 ? 10.544 -9.880 -20.159 1.00 97.44 197 GLU A CA 1
ATOM 1450 C C . GLU A 1 197 ? 10.894 -9.007 -21.380 1.00 97.44 197 GLU A C 1
ATOM 1452 O O . GLU A 1 197 ? 11.408 -9.487 -22.402 1.00 97.44 197 GLU A O 1
ATOM 1457 N N . GLY A 1 198 ? 10.668 -7.698 -21.253 1.00 96.31 198 GLY A N 1
ATOM 1458 C CA . GLY A 1 198 ? 11.121 -6.703 -22.214 1.00 96.31 198 GLY A CA 1
ATOM 1459 C C . GLY A 1 198 ? 12.650 -6.633 -22.321 1.00 96.31 198 GLY A C 1
ATOM 1460 O O . GLY A 1 198 ? 13.395 -6.996 -21.413 1.00 96.31 198 GLY A O 1
ATOM 1461 N N . ARG A 1 199 ? 13.141 -6.182 -23.484 1.00 95.31 199 ARG A N 1
ATOM 1462 C CA . ARG A 1 199 ? 14.585 -6.163 -23.812 1.00 95.31 199 ARG A CA 1
ATOM 1463 C C . ARG A 1 199 ? 15.100 -4.814 -24.307 1.00 95.31 199 ARG A C 1
ATOM 1465 O O . ARG A 1 199 ? 16.265 -4.704 -24.680 1.00 95.31 199 ARG A O 1
ATOM 1472 N N . ARG A 1 200 ? 14.241 -3.792 -24.355 1.00 97.06 200 ARG A N 1
ATOM 1473 C CA . ARG A 1 200 ? 14.622 -2.463 -24.854 1.00 97.06 200 ARG A CA 1
ATOM 1474 C C . ARG A 1 200 ? 15.619 -1.821 -23.893 1.00 97.06 200 ARG A C 1
ATOM 1476 O O . ARG A 1 200 ? 15.420 -1.878 -22.682 1.00 97.06 200 ARG A O 1
ATOM 1483 N N . ARG A 1 201 ? 16.663 -1.192 -24.434 1.00 97.94 201 ARG A N 1
ATOM 1484 C CA . ARG A 1 201 ? 17.611 -0.388 -23.653 1.00 97.94 201 ARG A CA 1
ATOM 1485 C C . ARG A 1 201 ? 16.942 0.893 -23.167 1.00 97.94 201 ARG A C 1
ATOM 1487 O O . ARG A 1 201 ? 16.183 1.513 -23.912 1.00 97.94 201 ARG A O 1
ATOM 1494 N N . CYS A 1 202 ? 17.220 1.292 -21.936 1.00 98.19 202 CYS A N 1
ATOM 1495 C CA . CYS A 1 202 ? 16.721 2.532 -21.357 1.00 98.19 202 CYS A CA 1
ATOM 1496 C C . CYS A 1 202 ? 17.719 3.126 -20.362 1.00 98.19 202 CYS A C 1
ATOM 1498 O O . CYS A 1 202 ? 18.511 2.403 -19.764 1.00 98.19 202 CYS A O 1
ATOM 1500 N N . LEU A 1 203 ? 17.598 4.428 -20.118 1.00 98.12 203 LEU A N 1
ATOM 1501 C CA . LEU A 1 203 ? 18.148 5.071 -18.932 1.00 98.12 203 LEU A CA 1
ATOM 1502 C C . LEU A 1 203 ? 17.052 5.154 -17.871 1.00 98.12 203 LEU A C 1
ATOM 1504 O O . LEU A 1 203 ? 16.032 5.810 -18.083 1.00 98.12 203 LEU A O 1
ATOM 1508 N N . ALA A 1 204 ? 17.257 4.504 -16.731 1.00 97.94 204 ALA A N 1
ATOM 1509 C CA . ALA A 1 204 ? 16.362 4.557 -15.582 1.00 97.94 204 ALA A CA 1
ATOM 1510 C C . ALA A 1 204 ? 17.093 5.215 -14.413 1.00 97.94 204 ALA A C 1
ATOM 1512 O O . ALA A 1 204 ? 18.191 4.801 -14.056 1.00 97.94 204 ALA A O 1
ATOM 1513 N N . LEU A 1 205 ? 16.528 6.282 -13.840 1.00 96.81 205 LEU A N 1
ATOM 1514 C CA . LEU A 1 205 ? 17.208 7.069 -12.794 1.00 96.81 205 LEU A CA 1
ATOM 1515 C C . LEU A 1 205 ? 18.626 7.549 -13.196 1.00 96.81 205 LEU A C 1
ATOM 1517 O O . LEU A 1 205 ? 19.474 7.761 -12.335 1.00 96.81 205 LEU A O 1
ATOM 1521 N N . GLY A 1 206 ? 18.887 7.719 -14.496 1.00 96.31 206 GLY A N 1
ATOM 1522 C CA . GLY A 1 206 ? 20.206 8.094 -15.024 1.00 96.31 206 GLY A CA 1
ATOM 1523 C C . GLY A 1 206 ? 21.216 6.944 -15.146 1.00 96.31 206 GLY A C 1
ATOM 1524 O O . GLY A 1 206 ? 22.355 7.195 -15.525 1.00 96.31 206 GLY A O 1
ATOM 1525 N N . ARG A 1 207 ? 20.821 5.698 -14.852 1.00 97.38 207 ARG A N 1
ATOM 1526 C CA . ARG A 1 207 ? 21.635 4.485 -15.027 1.00 97.38 207 ARG A CA 1
ATOM 1527 C C . ARG A 1 207 ? 21.165 3.690 -16.243 1.00 97.38 207 ARG A C 1
ATOM 1529 O O . ARG A 1 207 ? 19.970 3.626 -16.528 1.00 97.38 207 ARG A O 1
ATOM 1536 N N . GLU A 1 208 ? 22.109 3.058 -16.926 1.00 98.00 208 GLU A N 1
ATOM 1537 C CA . GLU A 1 208 ? 21.846 2.126 -18.023 1.00 98.00 208 GLU A CA 1
ATOM 1538 C C . GLU A 1 208 ? 21.119 0.867 -17.530 1.00 98.00 208 GLU A C 1
ATOM 1540 O O . GLU A 1 208 ? 21.494 0.256 -16.525 1.00 98.00 208 GLU A O 1
ATOM 1545 N N . ALA A 1 209 ? 20.054 0.497 -18.240 1.00 98.31 209 ALA A N 1
ATOM 1546 C CA . ALA A 1 209 ? 19.180 -0.607 -17.880 1.00 98.31 209 ALA A CA 1
ATOM 1547 C C . ALA A 1 209 ? 18.469 -1.213 -19.101 1.00 98.31 209 ALA A C 1
ATOM 1549 O O . ALA A 1 209 ? 18.475 -0.680 -20.218 1.00 98.31 209 ALA A O 1
ATOM 1550 N N . ARG A 1 210 ? 17.791 -2.334 -18.861 1.00 98.19 210 ARG A N 1
ATOM 1551 C CA . ARG A 1 210 ? 16.769 -2.904 -19.740 1.00 98.19 210 ARG A CA 1
ATOM 1552 C C . ARG A 1 210 ? 15.390 -2.637 -19.154 1.00 98.19 210 ARG A C 1
ATOM 1554 O O . ARG A 1 210 ? 15.164 -2.846 -17.964 1.00 98.19 210 ARG A O 1
ATOM 1561 N N . LEU A 1 211 ? 14.461 -2.222 -20.007 1.00 98.44 211 LEU A N 1
ATOM 1562 C CA . LEU A 1 211 ? 13.055 -2.077 -19.659 1.00 98.44 211 LEU A CA 1
ATOM 1563 C C . LEU A 1 211 ? 12.366 -3.444 -19.729 1.00 98.44 211 LEU A C 1
ATOM 1565 O O . LEU A 1 211 ? 12.170 -3.966 -20.830 1.00 98.44 211 LEU A O 1
ATOM 1569 N N . ILE A 1 212 ? 12.001 -3.991 -18.567 1.00 98.56 212 ILE A N 1
ATOM 1570 C CA . ILE A 1 212 ? 11.368 -5.308 -18.425 1.00 98.56 212 ILE A CA 1
ATOM 1571 C C . ILE A 1 212 ? 9.855 -5.197 -18.616 1.00 98.56 212 ILE A C 1
ATOM 1573 O O . ILE A 1 212 ? 9.295 -5.873 -19.475 1.00 98.56 212 ILE A O 1
ATOM 1577 N N . VAL A 1 213 ? 9.202 -4.298 -17.874 1.00 98.62 213 VAL A N 1
ATOM 1578 C CA . VAL A 1 213 ? 7.763 -4.003 -17.993 1.00 98.62 213 VAL A CA 1
ATOM 1579 C C . VAL A 1 213 ? 7.558 -2.493 -17.972 1.00 98.62 213 VAL A C 1
ATOM 1581 O O . VAL A 1 213 ? 8.174 -1.803 -17.163 1.00 98.62 213 VAL A O 1
ATOM 1584 N N . LEU A 1 214 ? 6.670 -1.982 -18.828 1.00 98.31 214 LEU A N 1
ATOM 1585 C CA . LEU A 1 214 ? 6.119 -0.627 -18.744 1.00 98.31 214 LEU A CA 1
ATOM 1586 C C . LEU A 1 214 ? 4.601 -0.722 -18.866 1.00 98.31 214 LEU A C 1
ATOM 1588 O O . LEU A 1 214 ? 4.091 -1.167 -19.893 1.00 98.31 214 LEU A O 1
ATOM 1592 N N . ALA A 1 215 ? 3.891 -0.299 -17.829 1.00 98.19 215 ALA A N 1
ATOM 1593 C CA . ALA A 1 215 ? 2.438 -0.370 -17.775 1.00 98.19 215 ALA A CA 1
ATOM 1594 C C . ALA A 1 215 ? 1.851 0.865 -17.092 1.00 98.19 215 ALA A C 1
ATOM 1596 O O . ALA A 1 215 ? 2.583 1.675 -16.521 1.00 98.19 215 ALA A O 1
ATOM 1597 N N . ARG A 1 216 ? 0.525 1.022 -17.173 1.00 97.69 216 ARG A N 1
ATOM 1598 C CA . ARG A 1 216 ? -0.188 2.079 -16.445 1.00 97.69 216 ARG A CA 1
ATOM 1599 C C . ARG A 1 216 ? 0.002 1.903 -14.941 1.00 97.69 216 ARG A C 1
ATOM 1601 O O . ARG A 1 216 ? 0.036 0.776 -14.460 1.00 97.69 216 ARG A O 1
ATOM 1608 N N . ASP A 1 217 ? 0.115 3.020 -14.237 1.00 97.62 217 ASP A N 1
ATOM 1609 C CA . ASP A 1 217 ? 0.143 3.055 -12.776 1.00 97.62 217 ASP A CA 1
ATOM 1610 C C . ASP A 1 217 ? -1.227 3.465 -12.211 1.00 97.62 217 ASP A C 1
ATOM 1612 O O . ASP A 1 217 ? -2.145 3.810 -12.966 1.00 97.62 217 ASP A O 1
ATOM 1616 N N . TYR A 1 218 ? -1.371 3.439 -10.886 1.00 94.31 218 TYR A N 1
ATOM 1617 C CA . TYR A 1 218 ? -2.628 3.763 -10.200 1.00 94.31 218 TYR A CA 1
ATOM 1618 C C . TYR A 1 218 ? -3.096 5.219 -10.403 1.00 94.31 218 TYR A C 1
ATOM 1620 O O . TYR A 1 218 ? -4.283 5.507 -10.249 1.00 94.31 218 TYR A O 1
ATOM 1628 N N . ASP A 1 219 ? -2.187 6.130 -10.759 1.00 93.62 219 ASP A N 1
ATOM 1629 C CA . ASP A 1 219 ? -2.388 7.582 -10.862 1.00 93.62 219 ASP A CA 1
ATOM 1630 C C . ASP A 1 219 ? -2.543 8.086 -12.311 1.00 93.62 219 ASP A C 1
ATOM 1632 O O . ASP A 1 219 ? -2.325 9.260 -12.603 1.00 93.62 219 ASP A O 1
ATOM 1636 N N . ALA A 1 220 ? -2.901 7.190 -13.238 1.00 92.19 220 ALA A N 1
ATOM 1637 C CA . ALA A 1 220 ? -2.911 7.419 -14.690 1.00 92.19 220 ALA A CA 1
ATOM 1638 C C . ALA A 1 220 ? -1.530 7.682 -15.323 1.00 92.19 220 ALA A C 1
ATOM 1640 O O . ALA A 1 220 ? -1.437 7.823 -16.547 1.00 92.19 220 ALA A O 1
ATOM 1641 N N . GLY A 1 221 ? -0.460 7.687 -14.525 1.00 96.62 221 GLY A N 1
ATOM 1642 C CA . GLY A 1 221 ? 0.913 7.634 -14.985 1.00 96.62 221 GLY A CA 1
ATOM 1643 C C . GLY A 1 221 ? 1.308 6.235 -15.452 1.00 96.62 221 GLY A C 1
ATOM 1644 O O . GLY A 1 221 ? 0.495 5.421 -15.902 1.00 96.62 221 GLY A O 1
ATOM 1645 N N . THR A 1 222 ? 2.604 5.952 -15.370 1.00 98.25 222 THR A N 1
ATOM 1646 C CA . THR A 1 222 ? 3.152 4.639 -15.716 1.00 98.25 222 THR A CA 1
ATOM 1647 C C . THR A 1 222 ? 4.129 4.175 -14.655 1.00 98.25 222 THR A C 1
ATOM 1649 O O . THR A 1 222 ? 4.838 4.985 -14.055 1.00 98.25 222 THR A O 1
ATOM 1652 N N . LYS A 1 223 ? 4.190 2.862 -14.459 1.00 98.56 223 LYS A N 1
ATOM 1653 C CA . LYS A 1 223 ? 5.197 2.186 -13.648 1.00 98.56 223 LYS A CA 1
ATOM 1654 C C . LYS A 1 223 ? 6.105 1.388 -14.571 1.00 98.56 223 LYS A C 1
ATOM 1656 O O . LYS A 1 223 ? 5.652 0.835 -15.577 1.00 98.56 223 LYS A O 1
ATOM 1661 N N . ALA A 1 224 ? 7.386 1.341 -14.233 1.00 98.69 224 ALA A N 1
ATOM 1662 C CA . ALA A 1 224 ? 8.366 0.548 -14.945 1.00 98.69 224 ALA A CA 1
ATOM 1663 C C . ALA A 1 224 ? 9.066 -0.429 -14.002 1.00 98.69 224 ALA A C 1
ATOM 1665 O O . ALA A 1 224 ? 9.508 -0.048 -12.920 1.00 98.69 224 ALA A O 1
ATOM 1666 N N . TRP A 1 225 ? 9.206 -1.671 -14.453 1.00 98.75 225 TRP A N 1
ATOM 1667 C CA . TRP A 1 225 ? 10.189 -2.606 -13.927 1.00 98.75 225 TRP A CA 1
ATOM 1668 C C . TRP A 1 225 ? 11.394 -2.559 -14.860 1.00 98.75 225 TRP A C 1
ATOM 1670 O O . TRP A 1 225 ? 11.270 -2.786 -16.068 1.00 98.75 225 TRP A O 1
ATOM 1680 N N . VAL A 1 226 ? 12.548 -2.217 -14.303 1.00 98.75 226 VAL A N 1
ATOM 1681 C CA . VAL A 1 226 ? 13.826 -2.149 -15.008 1.00 98.75 226 VAL A CA 1
ATOM 1682 C C . VAL A 1 226 ? 14.833 -3.103 -14.380 1.00 98.75 226 VAL A C 1
ATOM 1684 O O . VAL A 1 226 ? 14.793 -3.324 -13.171 1.00 98.75 226 VAL A O 1
ATOM 1687 N N . ARG A 1 227 ? 15.749 -3.617 -15.202 1.00 98.62 227 ARG A N 1
ATOM 1688 C CA . ARG A 1 227 ? 16.940 -4.346 -14.755 1.00 98.62 227 ARG A CA 1
ATOM 1689 C C . ARG A 1 227 ? 18.184 -3.575 -15.170 1.00 98.62 227 ARG A C 1
ATOM 1691 O O . ARG A 1 227 ? 18.421 -3.416 -16.369 1.00 98.62 227 ARG A O 1
ATOM 1698 N N . PHE A 1 228 ? 18.944 -3.075 -14.206 1.00 98.38 228 PHE A N 1
ATOM 1699 C CA . PHE A 1 228 ? 20.196 -2.359 -14.439 1.00 98.38 228 PHE A CA 1
ATOM 1700 C C . PHE A 1 228 ? 21.273 -3.292 -15.009 1.00 98.38 228 PHE A C 1
ATOM 1702 O O . PHE A 1 228 ? 21.179 -4.518 -14.911 1.00 98.38 228 PHE A O 1
ATOM 1709 N N . ASP A 1 229 ? 22.300 -2.722 -15.642 1.00 96.94 229 ASP A N 1
ATOM 1710 C CA . ASP A 1 229 ? 23.373 -3.507 -16.274 1.00 96.94 229 ASP A CA 1
ATOM 1711 C C . ASP A 1 229 ? 24.227 -4.316 -15.276 1.00 96.94 229 ASP A C 1
ATOM 1713 O O . ASP A 1 229 ? 24.868 -5.290 -15.671 1.00 96.94 229 ASP A O 1
ATOM 1717 N N . ASP A 1 230 ? 24.194 -3.964 -13.990 1.00 95.94 230 ASP A N 1
ATOM 1718 C CA . ASP A 1 230 ? 24.789 -4.739 -12.891 1.00 95.94 230 ASP A CA 1
ATOM 1719 C C . ASP A 1 230 ? 23.898 -5.899 -12.399 1.00 95.94 230 ASP A C 1
ATOM 1721 O O . ASP A 1 230 ? 24.313 -6.674 -11.537 1.00 95.94 230 ASP A O 1
ATOM 1725 N N . GLY A 1 231 ? 22.703 -6.059 -12.976 1.00 96.19 231 GLY A N 1
ATOM 1726 C CA . GLY A 1 231 ? 21.751 -7.121 -12.661 1.00 96.19 231 GLY A CA 1
ATOM 1727 C C . GLY A 1 231 ? 20.720 -6.760 -11.593 1.00 96.19 231 GLY A C 1
ATOM 1728 O O . GLY A 1 231 ? 19.835 -7.574 -11.341 1.00 96.19 231 GLY A O 1
ATOM 1729 N N . GLU A 1 232 ? 20.789 -5.570 -10.991 1.00 97.44 232 GLU A N 1
ATOM 1730 C CA . GLU A 1 232 ? 19.804 -5.111 -10.009 1.00 97.44 232 GLU A CA 1
ATOM 1731 C C . GLU A 1 232 ? 18.443 -4.839 -10.676 1.00 97.44 232 GLU A C 1
ATOM 1733 O O . GLU A 1 232 ? 18.351 -4.110 -11.665 1.00 97.44 232 GLU A O 1
ATOM 1738 N N . ASP A 1 233 ? 17.369 -5.404 -10.122 1.00 98.62 233 ASP A N 1
ATOM 1739 C CA . ASP A 1 233 ? 15.992 -5.121 -10.530 1.00 98.62 233 ASP A CA 1
ATOM 1740 C C . ASP A 1 233 ? 15.379 -4.004 -9.669 1.00 98.62 233 ASP A C 1
ATOM 1742 O O . ASP A 1 233 ? 15.639 -3.912 -8.468 1.00 98.62 233 ASP A O 1
ATOM 1746 N N . ALA A 1 234 ? 14.533 -3.162 -10.268 1.00 98.62 234 ALA A N 1
ATOM 1747 C CA . ALA A 1 234 ? 13.828 -2.097 -9.559 1.00 98.62 234 ALA A CA 1
ATOM 1748 C C . ALA A 1 234 ? 12.462 -1.762 -10.172 1.00 98.62 234 ALA A C 1
ATOM 1750 O O . ALA A 1 234 ? 12.288 -1.769 -11.394 1.00 98.62 234 ALA A O 1
ATOM 1751 N N . LEU A 1 235 ? 11.515 -1.377 -9.311 1.00 98.69 235 LEU A N 1
ATOM 1752 C CA . LEU A 1 235 ? 10.252 -0.744 -9.688 1.00 98.69 235 LEU A CA 1
ATOM 1753 C C . LEU A 1 235 ? 10.379 0.773 -9.530 1.00 98.69 235 LEU A C 1
ATOM 1755 O O . LEU A 1 235 ? 10.563 1.290 -8.425 1.00 98.69 235 LEU A O 1
ATOM 1759 N N . VAL A 1 236 ? 10.269 1.497 -10.641 1.00 98.50 236 VAL A N 1
ATOM 1760 C CA . VAL A 1 236 ? 10.451 2.953 -10.710 1.00 98.50 236 VAL A CA 1
ATOM 1761 C C . VAL A 1 236 ? 9.261 3.619 -11.399 1.00 98.50 236 VAL A C 1
ATOM 1763 O O . VAL A 1 236 ? 8.605 2.989 -12.233 1.00 98.50 236 VAL A O 1
ATOM 1766 N N . PRO A 1 237 ? 8.959 4.898 -11.110 1.00 98.06 237 PRO A N 1
ATOM 1767 C CA . PRO A 1 237 ? 8.007 5.649 -11.922 1.00 98.06 237 PRO A CA 1
ATOM 1768 C C . PRO A 1 237 ? 8.457 5.653 -13.387 1.00 98.06 237 PRO A C 1
ATOM 1770 O O . PRO A 1 237 ? 9.621 5.927 -13.677 1.00 98.06 237 PRO A O 1
ATOM 1773 N N . GLY A 1 238 ? 7.554 5.380 -14.325 1.00 97.25 238 GLY A N 1
ATOM 1774 C CA . GLY A 1 238 ? 7.877 5.336 -15.754 1.00 97.25 238 GLY A CA 1
ATOM 1775 C C . GLY A 1 238 ? 8.336 6.691 -16.303 1.00 97.25 238 GLY A C 1
ATOM 1776 O O . GLY A 1 238 ? 9.147 6.738 -17.220 1.00 97.25 238 GLY A O 1
ATOM 1777 N N . SER A 1 239 ? 7.946 7.799 -15.661 1.00 97.06 239 SER A N 1
ATOM 1778 C CA . SER A 1 239 ? 8.483 9.145 -15.927 1.00 97.06 239 SER A CA 1
ATOM 1779 C C . SER A 1 239 ? 9.986 9.285 -15.643 1.00 97.06 239 SER A C 1
ATOM 1781 O O . SER A 1 239 ? 10.613 10.250 -16.074 1.00 97.06 239 SER A O 1
ATOM 1783 N N . ARG A 1 240 ? 10.580 8.326 -14.924 1.00 97.50 240 ARG A N 1
ATOM 1784 C CA . ARG A 1 240 ? 12.018 8.236 -14.633 1.00 97.50 240 ARG A CA 1
ATOM 1785 C C . ARG A 1 240 ? 12.750 7.269 -15.566 1.00 97.50 240 ARG A C 1
ATOM 1787 O O . ARG A 1 240 ? 13.908 6.948 -15.288 1.00 97.50 240 ARG A O 1
ATOM 1794 N N . VAL A 1 241 ? 12.093 6.816 -16.637 1.00 97.94 241 VAL A N 1
ATOM 1795 C CA . VAL A 1 241 ? 12.646 5.912 -17.647 1.00 97.94 241 VAL A CA 1
ATOM 1796 C C . VAL A 1 241 ? 12.629 6.580 -19.018 1.00 97.94 241 VAL A C 1
ATOM 1798 O O . VAL A 1 241 ? 11.577 6.920 -19.553 1.00 97.94 241 VAL A O 1
ATOM 1801 N N . GLN A 1 242 ? 13.806 6.715 -19.621 1.00 97.50 242 GLN A N 1
ATOM 1802 C CA . GLN A 1 242 ? 13.975 7.152 -21.001 1.00 97.50 242 GLN A CA 1
ATOM 1803 C C . GLN A 1 242 ? 14.358 5.950 -21.854 1.00 97.50 242 GLN A C 1
ATOM 1805 O O . GLN A 1 242 ? 15.449 5.401 -21.703 1.00 97.50 242 GLN A O 1
ATOM 1810 N N . VAL A 1 243 ? 13.480 5.531 -22.764 1.00 95.31 243 VAL A N 1
ATOM 1811 C CA . VAL A 1 243 ? 13.811 4.417 -23.654 1.00 95.31 243 VAL A CA 1
ATOM 1812 C C . VAL A 1 243 ? 14.732 4.897 -24.768 1.00 95.31 243 VAL A C 1
ATOM 1814 O O . VAL A 1 243 ? 14.432 5.881 -25.443 1.00 95.31 243 VAL A O 1
ATOM 1817 N N . LEU A 1 244 ? 15.854 4.205 -24.949 1.00 93.00 244 LEU A N 1
ATOM 1818 C CA . LEU A 1 244 ? 16.833 4.530 -25.975 1.00 93.00 244 LEU A CA 1
ATOM 1819 C C . LEU A 1 244 ? 16.335 3.969 -27.310 1.00 93.00 244 LEU A C 1
ATOM 1821 O O . LEU A 1 244 ? 15.943 2.801 -27.399 1.00 93.00 244 LEU A O 1
ATOM 1825 N N . ASN A 1 245 ? 16.306 4.813 -28.338 1.00 80.44 245 ASN A N 1
ATOM 1826 C CA . ASN A 1 245 ? 16.099 4.349 -29.704 1.00 80.44 245 ASN A CA 1
ATOM 1827 C C . ASN A 1 245 ? 17.431 3.762 -30.175 1.00 80.44 245 ASN A C 1
ATOM 1829 O O . ASN A 1 245 ? 18.449 4.452 -30.114 1.00 80.44 245 ASN A O 1
ATOM 1833 N N . GLY A 1 246 ? 17.411 2.476 -30.529 1.00 59.75 246 GLY A N 1
ATOM 1834 C CA . GLY A 1 246 ? 18.552 1.798 -31.144 1.00 59.75 246 GLY A CA 1
ATOM 1835 C C . GLY A 1 246 ? 18.801 2.269 -32.566 1.00 59.75 246 GLY A C 1
ATOM 1836 O O . GLY A 1 246 ? 17.854 2.820 -33.175 1.00 59.75 246 GLY A O 1
#

Sequence (246 aa):
MILERSMDPGWLSNAYLVGERVGGAAVVIDSGAPIAPLVAALTRHKLRLAAILTTHRHIDHVQGHAELARAMRAPIFALAPEAPHVVGAGTLEFEEERLWGGLHVRAVPLLGHTSGHAGYLIGGVGLFTGDCLFAGSLGGTVAPGNSGFEDARRAVDRILRLPDDTPVHPGHAGPTTVGAERTGNPFIRAMLGHDPEGRRRCLALGREARLIVLARDYDAGTKAWVRFDDGEDALVPGSRVQVLNG

Nearest PDB structures (foldseek):
  5ve4-assembly2_B  TM=8.757E-01  e=6.728E-15  Paraburkholderia phytofirmans PsJN
  5ve5-assembly3_C  TM=8.749E-01  e=1.170E-14  Paraburkholderia phytofirmans PsJN
  7l0b-assembly3_C  TM=8.483E-01  e=2.445E-14  Staphylococcus aureus
  6s0i-assembly1_A  TM=8.502E-01  e=1.137E-13  Escherichia coli K-12
  2qed-assembly1_A  TM=8.363E-01  e=8.359E-14  Salmonella enterica subsp. enterica serovar Typhimurium str. LT2

Foldseek 3Di:
DDKDWFAAPPVLFIKIWDAPFQLEEIEIEFDLGPCVRVVVVCVVSVYQYAEYEYQAQDCSRQVCVVVCCVVRVYAYAFDPVHQVNHPRHDHDYAQDWDDRTPWTWGWHQQAQLAPRGTWIQTPPAAIEREQLDDQLDGHWRPDPRGPADVSSLVSLVVLLVDDQQGKYHYRGADIDGSVNCCVRRPVNCCSVVVDFFAAFWKQAQNATWGFGDWDQDRVRFIWTWIQGPVRGITIDGCVRIGTDDD

Radius of gyration: 18.15 Å; Cα contacts (8 Å, |Δi|>4): 662; chains: 1; bounding box: 48×32×53 Å

Solvent-accessible surface area (backbone atoms only — not comparable to full-atom values): 12138 Å² total; per-residue (Å²): 108,43,80,49,78,26,63,24,91,83,80,33,16,30,16,37,38,43,28,46,42,78,62,28,30,18,39,31,40,34,22,31,8,62,58,65,64,53,56,51,46,33,58,76,39,48,37,43,57,58,32,36,38,40,28,48,66,51,60,61,28,43,65,37,43,68,58,50,27,64,76,60,74,24,54,38,33,17,29,59,77,28,13,90,68,34,92,79,34,41,72,36,55,80,64,37,70,50,69,45,69,85,38,52,36,29,34,35,69,29,28,4,38,26,64,25,16,22,20,42,41,31,78,100,68,30,35,32,30,24,60,40,46,40,58,48,35,65,36,48,22,73,55,91,63,31,53,27,35,70,37,33,51,52,24,50,58,56,53,65,70,48,61,46,84,39,34,31,43,24,26,38,61,58,66,46,29,38,40,53,36,61,76,63,12,63,64,51,24,35,76,72,63,77,38,82,72,41,77,50,47,22,35,44,84,85,39,62,25,30,40,37,43,79,45,59,30,76,82,78,49,36,35,24,36,33,34,33,82,89,66,53,57,35,30,42,56,30,90,48,49,47,73,56,84,130